Protein AF-A0A2E8B3F2-F1 (afdb_monomer)

Structure (mmCIF, N/CA/C/O backbone):
data_AF-A0A2E8B3F2-F1
#
_entry.id   AF-A0A2E8B3F2-F1
#
loop_
_atom_site.group_PDB
_atom_site.id
_atom_site.type_symbol
_atom_site.label_atom_id
_atom_site.label_alt_id
_atom_site.label_comp_id
_atom_site.label_asym_id
_atom_site.label_entity_id
_atom_site.label_seq_id
_atom_site.pdbx_PDB_ins_code
_atom_site.Cartn_x
_atom_site.Cartn_y
_atom_site.Cartn_z
_atom_site.occupancy
_atom_site.B_iso_or_equiv
_atom_site.auth_seq_id
_atom_site.auth_comp_id
_atom_site.auth_asym_id
_atom_site.auth_atom_id
_atom_site.pdbx_PDB_model_num
ATOM 1 N N . MET A 1 1 ? -6.626 -23.883 48.813 1.00 61.81 1 MET A N 1
ATOM 2 C CA . MET A 1 1 ? -7.642 -23.725 47.761 1.00 61.81 1 MET A CA 1
ATOM 3 C C . MET A 1 1 ? -7.433 -22.354 47.139 1.00 61.81 1 MET A C 1
ATOM 5 O O . MET A 1 1 ? -7.489 -21.390 47.892 1.00 61.81 1 MET A O 1
ATOM 9 N N . PRO A 1 2 ? -7.200 -22.240 45.819 1.00 73.69 2 PRO A N 1
ATOM 10 C CA . PRO A 1 2 ? -6.900 -20.956 45.179 1.00 73.69 2 PRO A CA 1
ATOM 11 C C . PRO A 1 2 ? -7.938 -19.888 45.549 1.00 73.69 2 PRO A C 1
ATOM 13 O O . PRO A 1 2 ? -9.136 -20.167 45.569 1.00 73.69 2 PRO A O 1
ATOM 16 N N . ILE A 1 3 ? -7.466 -18.680 45.868 1.00 76.81 3 ILE A N 1
ATOM 17 C CA . ILE A 1 3 ? -8.334 -17.555 46.230 1.00 76.81 3 ILE A CA 1
ATOM 18 C C . ILE A 1 3 ? -8.818 -16.923 44.923 1.00 76.81 3 ILE A C 1
ATOM 20 O O . ILE A 1 3 ? -8.004 -16.474 44.112 1.00 76.81 3 ILE A O 1
ATOM 24 N N . GLU A 1 4 ? -10.134 -16.914 44.717 1.00 84.75 4 GLU A N 1
ATOM 25 C CA . GLU A 1 4 ? -10.782 -16.295 43.562 1.00 84.75 4 GLU A CA 1
ATOM 26 C C . GLU A 1 4 ? -11.472 -15.002 43.999 1.00 84.75 4 GLU A C 1
ATOM 28 O O . GLU A 1 4 ? -12.312 -15.017 44.899 1.00 84.75 4 GLU A O 1
ATOM 33 N N . PHE A 1 5 ? -11.120 -13.872 43.386 1.00 84.12 5 PHE A N 1
ATOM 34 C CA . PHE A 1 5 ? -11.789 -12.596 43.651 1.00 84.12 5 PHE A CA 1
ATOM 35 C C . PHE A 1 5 ? -11.883 -11.740 42.378 1.00 84.12 5 PHE A C 1
ATOM 37 O O . PHE A 1 5 ? -10.998 -11.810 41.521 1.00 84.12 5 PHE A O 1
ATOM 44 N N . PRO A 1 6 ? -12.949 -10.938 42.212 1.00 86.25 6 PRO A N 1
ATOM 45 C CA . PRO A 1 6 ? -13.094 -10.057 41.060 1.00 86.25 6 PRO A CA 1
ATOM 46 C C . PRO A 1 6 ? -12.176 -8.833 41.172 1.00 86.25 6 PRO A C 1
ATOM 48 O O . PRO A 1 6 ? -12.040 -8.218 42.229 1.00 86.25 6 PRO A O 1
ATOM 51 N N . CYS A 1 7 ? -11.571 -8.448 40.053 1.00 87.31 7 CYS A N 1
ATOM 52 C CA . CYS A 1 7 ? -10.789 -7.223 39.924 1.00 87.31 7 CYS A CA 1
ATOM 53 C C . CYS A 1 7 ? -11.680 -5.968 40.048 1.00 87.31 7 CYS A C 1
ATOM 55 O O . CYS A 1 7 ? -12.609 -5.800 39.266 1.00 87.31 7 CYS A O 1
ATOM 57 N N . SER A 1 8 ? -11.361 -5.015 40.927 1.00 86.75 8 SER A N 1
ATOM 58 C CA . SER A 1 8 ? -12.096 -3.741 41.051 1.00 86.75 8 SER A CA 1
ATOM 59 C C . SER A 1 8 ? -12.009 -2.809 39.831 1.00 86.75 8 SER A C 1
ATOM 61 O O . SER A 1 8 ? -12.823 -1.899 39.712 1.00 86.75 8 SER A O 1
ATOM 63 N N . GLY A 1 9 ? -11.049 -3.025 38.921 1.00 83.44 9 GLY A N 1
ATOM 64 C CA . GLY A 1 9 ? -10.881 -2.227 37.701 1.00 83.44 9 GLY A CA 1
ATOM 65 C C . GLY A 1 9 ? -11.624 -2.779 36.481 1.00 83.44 9 GLY A C 1
ATOM 66 O O . GLY A 1 9 ? -12.282 -2.025 35.773 1.00 83.44 9 GLY A O 1
ATOM 67 N N . CYS A 1 10 ? -11.524 -4.088 36.226 1.00 85.88 10 CYS A N 1
ATOM 68 C CA . CYS A 1 10 ? -12.088 -4.727 35.026 1.00 85.88 10 CYS A CA 1
ATOM 69 C C . CYS A 1 10 ? -13.091 -5.856 35.313 1.00 85.88 10 CYS A C 1
ATOM 71 O O . CYS A 1 10 ? -13.539 -6.506 34.378 1.00 85.88 10 CYS A O 1
ATOM 73 N N . GLN A 1 11 ? -13.411 -6.124 36.585 1.00 86.94 11 GLN A N 1
ATOM 74 C CA . GLN A 1 11 ? -14.301 -7.201 37.056 1.00 86.94 11 GLN A CA 1
ATOM 75 C C . GLN A 1 11 ? -13.894 -8.635 36.672 1.00 86.94 11 GLN A C 1
ATOM 77 O O . GLN A 1 11 ? -14.587 -9.583 37.032 1.00 86.94 11 GLN A O 1
ATOM 82 N N . GLN A 1 12 ? -12.733 -8.824 36.041 1.00 86.25 12 GLN A N 1
ATOM 83 C CA . GLN A 1 12 ? -12.207 -10.146 35.717 1.00 86.25 12 GLN A CA 1
ATOM 84 C C . GLN A 1 12 ? -11.887 -10.955 36.982 1.00 86.25 12 GLN A C 1
ATOM 86 O O . GLN A 1 12 ? -11.293 -10.430 37.930 1.00 86.25 12 GLN A O 1
ATOM 91 N N . LEU A 1 13 ? -12.248 -12.242 36.972 1.00 84.31 13 LEU A N 1
ATOM 92 C CA . LEU A 1 13 ? -11.991 -13.179 38.065 1.00 84.31 13 LEU A CA 1
ATOM 93 C C . LEU A 1 13 ? -10.489 -13.510 38.143 1.00 84.31 13 LEU A C 1
ATOM 95 O O . LEU A 1 13 ? -9.933 -14.161 37.257 1.00 84.31 13 LEU A O 1
ATOM 99 N N . LEU A 1 14 ? -9.820 -13.044 39.198 1.00 82.75 14 LEU A N 1
ATOM 100 C CA . LEU A 1 14 ? -8.400 -13.291 39.450 1.00 82.75 14 LEU A CA 1
ATOM 101 C C . LEU A 1 1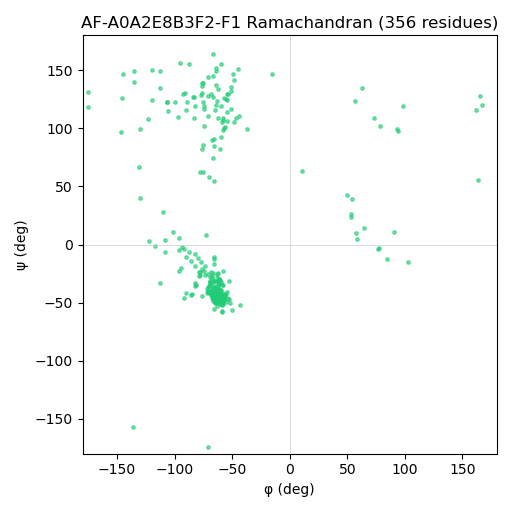4 ? -8.237 -14.546 40.304 1.00 82.75 14 LEU A C 1
ATOM 103 O O . LEU A 1 14 ? -8.861 -14.660 41.356 1.00 82.75 14 LEU A O 1
ATOM 107 N N . ARG A 1 15 ? -7.364 -15.460 39.869 1.00 81.38 15 ARG A N 1
ATOM 108 C CA . ARG A 1 15 ? -6.956 -16.647 40.633 1.00 81.38 15 ARG A CA 1
ATOM 109 C C . ARG A 1 15 ? -5.551 -16.439 41.177 1.00 81.38 15 ARG A C 1
ATOM 111 O O . ARG A 1 15 ? -4.604 -16.358 40.395 1.00 81.38 15 ARG A O 1
ATOM 118 N N . THR A 1 16 ? -5.398 -16.377 42.496 1.00 81.31 16 THR A N 1
ATOM 119 C CA . THR A 1 16 ? -4.076 -16.302 43.135 1.00 81.31 16 THR A CA 1
ATOM 120 C C . THR A 1 16 ? -3.764 -17.566 43.930 1.00 81.31 16 THR A C 1
ATOM 122 O O . THR A 1 16 ? -4.653 -18.256 44.435 1.00 81.31 16 THR A O 1
ATOM 125 N N . ALA A 1 17 ? -2.472 -17.899 44.009 1.00 77.50 17 ALA A N 1
ATOM 126 C CA . ALA A 1 17 ? -2.003 -19.058 44.755 1.00 77.50 17 ALA A CA 1
ATOM 127 C C . ALA A 1 17 ? -2.295 -18.911 46.257 1.00 77.50 17 ALA A C 1
ATOM 129 O O . ALA A 1 17 ? -2.277 -17.805 46.814 1.00 77.50 17 ALA A O 1
ATOM 130 N N . ASP A 1 18 ? -2.519 -20.050 46.906 1.00 67.56 18 ASP A N 1
ATOM 131 C CA . ASP A 1 18 ? -2.665 -20.153 48.354 1.00 67.56 18 ASP A CA 1
ATOM 132 C C . ASP A 1 18 ? -1.503 -19.459 49.089 1.00 67.56 18 ASP A C 1
ATOM 134 O O . ASP A 1 18 ? -0.337 -19.641 48.745 1.00 67.56 18 ASP A O 1
ATOM 138 N N . GLY A 1 19 ? -1.812 -18.635 50.096 1.00 68.31 19 GLY A N 1
ATOM 139 C CA . GLY A 1 19 ? -0.805 -17.902 50.884 1.00 68.31 19 GLY A CA 1
ATOM 140 C C . GLY A 1 19 ? -0.432 -16.507 50.359 1.00 68.31 19 GLY A C 1
ATOM 141 O O . GLY A 1 19 ? 0.517 -15.892 50.852 1.00 68.31 19 GLY A O 1
ATOM 142 N N . THR A 1 20 ? -1.175 -15.977 49.382 1.00 70.56 20 THR A N 1
ATOM 143 C CA . THR A 1 20 ? -1.033 -14.587 48.895 1.00 70.56 20 THR A CA 1
ATOM 144 C C . THR A 1 20 ? -2.012 -13.594 49.529 1.00 70.56 20 THR A C 1
ATOM 146 O O . THR A 1 20 ? -2.010 -12.424 49.156 1.00 70.56 20 THR A O 1
ATOM 149 N N . ALA A 1 21 ? -2.806 -14.022 50.517 1.00 72.69 21 ALA A N 1
ATOM 150 C CA . ALA A 1 21 ? -3.717 -13.153 51.262 1.00 72.69 21 ALA A CA 1
ATOM 151 C C . ALA A 1 21 ? -2.973 -11.935 51.847 1.00 72.69 21 ALA A C 1
ATOM 153 O O . ALA A 1 21 ? -1.917 -12.078 52.467 1.00 72.69 21 ALA A O 1
ATOM 154 N N . GLY A 1 22 ? -3.498 -10.731 51.609 1.00 74.12 22 GLY A N 1
ATOM 155 C CA . GLY A 1 22 ? -2.884 -9.473 52.049 1.00 74.12 22 GLY A CA 1
ATOM 156 C C . GLY A 1 22 ? -1.692 -8.981 51.214 1.00 74.12 22 GLY A C 1
ATOM 157 O O . GLY A 1 22 ? -1.193 -7.887 51.476 1.00 74.12 22 GLY A O 1
ATOM 158 N N . LYS A 1 23 ? -1.235 -9.728 50.197 1.00 80.00 23 LYS A N 1
ATOM 159 C CA . LYS A 1 23 ? -0.205 -9.257 49.253 1.00 80.00 23 LYS A CA 1
ATOM 160 C C . LYS A 1 23 ? -0.837 -8.503 48.082 1.00 80.00 23 LYS A C 1
ATOM 162 O O . LYS A 1 23 ? -2.001 -8.707 47.740 1.00 80.00 23 LYS A O 1
ATOM 167 N N . GLN A 1 24 ? -0.045 -7.625 47.470 1.00 83.69 24 GLN A N 1
ATOM 168 C CA . GLN A 1 24 ? -0.423 -6.918 46.250 1.00 83.69 24 GLN A CA 1
ATOM 169 C C . GLN A 1 24 ? -0.319 -7.872 45.057 1.00 83.69 24 GLN A C 1
ATOM 171 O O . GLN A 1 24 ? 0.744 -8.438 44.802 1.00 83.69 24 GLN A O 1
ATOM 176 N N . ALA A 1 25 ? -1.424 -8.047 44.339 1.00 80.00 25 ALA A N 1
ATOM 177 C CA . ALA A 1 25 ? -1.498 -8.791 43.092 1.00 80.00 25 ALA A CA 1
ATOM 178 C C . ALA A 1 25 ? -1.813 -7.822 41.947 1.00 80.00 25 ALA A C 1
ATOM 180 O O . ALA A 1 25 ? -2.682 -6.957 42.066 1.00 80.00 25 ALA A O 1
ATOM 181 N N . GLN A 1 26 ? -1.092 -7.956 40.837 1.00 86.75 26 GLN A N 1
ATOM 182 C CA . GLN A 1 26 ? -1.338 -7.184 39.624 1.00 86.75 26 GLN A CA 1
ATOM 183 C C . GLN A 1 26 ? -2.280 -7.965 38.708 1.00 86.75 26 GLN A C 1
ATOM 185 O O . GLN A 1 26 ? -2.046 -9.139 38.423 1.00 86.75 26 GLN A O 1
ATOM 190 N N . CYS A 1 27 ? -3.341 -7.315 38.235 1.00 86.75 27 CYS A N 1
ATOM 191 C CA . CYS A 1 27 ? -4.250 -7.925 37.272 1.00 86.75 27 CYS A CA 1
ATOM 192 C C . CYS A 1 27 ? -3.572 -8.057 35.891 1.00 86.75 27 CYS A C 1
ATOM 194 O O . CYS A 1 27 ? -3.101 -7.041 35.377 1.00 86.75 27 CYS A O 1
ATOM 196 N N . PRO A 1 28 ? -3.549 -9.246 35.254 1.00 84.25 28 PRO A N 1
ATOM 197 C CA . PRO A 1 28 ? -2.933 -9.421 33.936 1.00 84.25 28 PRO A CA 1
ATOM 198 C C . PRO A 1 28 ? -3.704 -8.705 32.817 1.00 84.25 28 PRO A C 1
ATOM 200 O O . PRO A 1 28 ? -3.108 -8.343 31.811 1.00 84.25 28 PRO A O 1
ATOM 203 N N . GLU A 1 29 ? -4.999 -8.443 33.016 1.00 83.50 29 GLU A N 1
ATOM 204 C CA . GLU A 1 29 ? -5.863 -7.811 32.009 1.00 83.50 29 GLU A CA 1
ATOM 205 C C . GLU A 1 29 ? -5.806 -6.276 32.039 1.00 83.50 29 GLU A C 1
ATOM 207 O O . GLU A 1 29 ? -5.732 -5.631 30.999 1.00 83.50 29 GLU A O 1
ATOM 212 N N . CYS A 1 30 ? -5.825 -5.660 33.227 1.00 86.06 30 CYS A N 1
ATOM 213 C CA . CYS A 1 30 ? -5.891 -4.195 33.358 1.00 86.06 30 CYS A CA 1
ATOM 214 C C . CYS A 1 30 ? -4.674 -3.561 34.038 1.00 86.06 30 CYS A C 1
ATOM 216 O O . CYS A 1 30 ? -4.628 -2.344 34.190 1.00 86.06 30 CYS A O 1
ATOM 218 N N . SER A 1 31 ? -3.691 -4.359 34.472 1.00 85.38 31 SER A N 1
ATOM 219 C CA . SER A 1 31 ? -2.511 -3.909 35.231 1.00 85.38 31 SER A CA 1
ATOM 220 C C . SER A 1 31 ? -2.808 -3.183 36.552 1.00 85.38 31 SER A C 1
ATOM 222 O O . SER A 1 31 ? -1.887 -2.668 37.182 1.00 85.38 31 SER A O 1
ATOM 224 N N . GLN A 1 32 ? -4.061 -3.184 37.016 1.00 86.12 32 GLN A N 1
ATOM 225 C CA . GLN A 1 32 ? -4.442 -2.621 38.307 1.00 86.12 32 GLN A CA 1
ATOM 226 C C . GLN A 1 32 ? -3.867 -3.474 39.444 1.00 86.12 32 GLN A C 1
ATOM 228 O O . GLN A 1 32 ? -4.047 -4.695 39.462 1.00 86.12 32 GLN A O 1
ATOM 233 N N . ILE A 1 33 ? -3.198 -2.828 40.401 1.00 87.50 33 ILE A N 1
ATOM 234 C CA . ILE A 1 33 ? -2.639 -3.476 41.591 1.00 87.50 33 ILE A CA 1
ATOM 235 C C . ILE A 1 33 ? -3.701 -3.487 42.694 1.00 87.50 33 ILE A C 1
ATOM 237 O O . ILE A 1 33 ? -4.213 -2.432 43.072 1.00 87.50 33 ILE A O 1
ATOM 241 N N . GLN A 1 34 ? -4.049 -4.673 43.194 1.00 82.81 34 GLN A N 1
ATOM 242 C CA . GLN A 1 34 ? -5.075 -4.862 44.223 1.00 82.81 34 GLN A CA 1
ATOM 243 C C . GLN A 1 34 ? -4.617 -5.829 45.308 1.00 82.81 34 GLN A C 1
ATOM 245 O O . GLN A 1 34 ? -3.843 -6.753 45.065 1.00 82.81 34 GLN A O 1
ATOM 250 N N . THR A 1 35 ? -5.104 -5.606 46.523 1.00 84.31 35 THR A N 1
ATOM 251 C CA . THR A 1 35 ? -4.785 -6.444 47.679 1.00 84.31 35 THR A CA 1
ATOM 252 C C . THR A 1 35 ? -5.692 -7.670 47.695 1.00 84.31 35 THR A C 1
ATOM 254 O O . THR A 1 35 ? -6.913 -7.526 47.655 1.00 84.31 35 THR A O 1
ATOM 257 N N . VAL A 1 36 ? -5.105 -8.867 47.775 1.00 82.88 36 VAL A N 1
ATOM 258 C CA . VAL A 1 36 ? -5.856 -10.134 47.832 1.00 82.88 36 VAL A CA 1
ATOM 259 C C . VAL A 1 36 ? -6.695 -10.186 49.123 1.00 82.88 36 VAL A C 1
ATOM 261 O O . VAL A 1 36 ? -6.102 -10.136 50.211 1.00 82.88 36 VAL A O 1
ATOM 264 N N . PRO A 1 37 ? -8.037 -10.304 49.040 1.00 69.75 37 PRO A N 1
ATOM 265 C CA . PRO A 1 37 ? -8.905 -10.411 50.211 1.00 69.75 37 PRO A CA 1
ATOM 266 C C . PRO A 1 37 ? -8.592 -11.678 51.012 1.00 69.75 37 PRO A C 1
ATOM 268 O O . PRO A 1 37 ? -8.461 -12.765 50.450 1.00 69.75 37 PRO A O 1
ATOM 271 N N . SER A 1 38 ? -8.474 -11.551 52.334 1.00 68.00 38 SER A N 1
ATOM 272 C CA . SER A 1 38 ? -8.333 -12.716 53.209 1.00 68.00 38 SER A CA 1
ATOM 273 C C . SER A 1 38 ? -9.701 -13.377 53.379 1.00 68.00 38 SER A C 1
ATOM 275 O O . SER A 1 38 ? -10.674 -12.696 53.705 1.00 68.00 38 SER A O 1
ATOM 277 N N . ALA A 1 39 ? -9.791 -14.688 53.149 1.00 54.28 39 ALA A N 1
ATOM 278 C CA . ALA A 1 39 ? -11.009 -15.460 53.375 1.00 54.28 39 ALA A CA 1
ATOM 279 C C . ALA A 1 39 ? -11.329 -15.477 54.879 1.00 54.28 39 ALA A C 1
ATOM 281 O O . ALA A 1 39 ? -10.821 -16.304 55.632 1.00 54.28 39 ALA A O 1
ATOM 282 N N . GLY A 1 40 ? -12.121 -14.500 55.319 1.00 47.81 40 GLY A N 1
ATOM 283 C CA . GLY A 1 40 ? -12.460 -14.318 56.724 1.00 47.81 40 GLY A CA 1
ATOM 284 C C . GLY A 1 40 ? -13.039 -12.945 57.047 1.00 47.81 40 GLY A C 1
ATOM 285 O O . GLY A 1 40 ? -12.495 -12.256 57.903 1.00 47.81 40 GLY A O 1
ATOM 286 N N . SER A 1 41 ? -14.121 -12.542 56.371 1.00 30.27 41 SER A N 1
ATOM 287 C CA . SER A 1 41 ? -15.216 -11.762 56.982 1.00 30.27 41 SER A CA 1
ATOM 288 C C . SER A 1 41 ? -16.371 -11.553 55.990 1.00 30.27 41 SER A C 1
ATOM 290 O O . SER A 1 41 ? -16.164 -10.922 54.953 1.00 30.27 41 SER A O 1
ATOM 292 N N . PRO A 1 42 ? -17.584 -12.054 56.285 1.00 41.31 42 PRO A N 1
ATOM 293 C CA . PRO A 1 42 ? -18.800 -11.629 55.604 1.00 41.31 42 PRO A CA 1
ATOM 294 C C . PRO A 1 42 ? -19.173 -10.195 56.012 1.00 41.31 42 PRO A C 1
ATOM 296 O O . PRO A 1 42 ? -18.993 -9.791 57.161 1.00 41.31 42 PRO A O 1
ATOM 299 N N . SER A 1 43 ? -19.704 -9.426 55.058 1.00 41.91 43 SER A N 1
ATOM 300 C CA . SER A 1 43 ? -20.362 -8.146 55.320 1.00 41.91 43 SER A CA 1
ATOM 301 C C . SER A 1 43 ? -21.491 -8.310 56.336 1.00 41.91 43 SER A C 1
ATOM 303 O O . SER A 1 43 ? -22.438 -9.045 56.078 1.00 41.91 43 SER A O 1
ATOM 305 N N . SER A 1 44 ? -21.441 -7.523 57.410 1.00 33.59 44 SER A N 1
ATOM 306 C CA . SER A 1 44 ? -22.618 -7.156 58.197 1.00 33.59 44 SER A CA 1
ATOM 307 C C . SER A 1 44 ? -22.637 -5.641 58.381 1.00 33.59 44 SER A C 1
ATOM 309 O O . SER A 1 44 ? -21.957 -5.089 59.242 1.00 33.59 44 SER A O 1
ATOM 311 N N . MET A 1 45 ? -23.435 -4.964 57.557 1.00 39.78 45 MET A N 1
ATOM 312 C CA . MET A 1 45 ? -24.197 -3.814 58.033 1.00 39.78 45 MET A CA 1
ATOM 313 C C . MET A 1 45 ? -25.344 -4.380 58.870 1.00 39.78 45 MET A C 1
ATOM 315 O O . MET A 1 45 ? -26.121 -5.146 58.317 1.00 39.78 45 MET A O 1
ATOM 319 N N . THR A 1 46 ? -25.421 -4.037 60.158 1.00 34.19 46 THR A N 1
ATOM 320 C CA . THR A 1 46 ? -26.598 -3.441 60.827 1.00 34.19 46 THR A CA 1
ATOM 321 C C . THR A 1 46 ? -26.468 -3.520 62.347 1.00 34.19 46 THR A C 1
ATOM 323 O O . THR A 1 46 ? -26.275 -4.595 62.898 1.00 34.19 46 THR A O 1
ATOM 326 N N . ALA A 1 47 ? -26.656 -2.347 62.951 1.00 34.62 47 ALA A N 1
ATOM 327 C CA . ALA A 1 47 ? -27.434 -2.053 64.151 1.00 34.62 47 ALA A CA 1
ATOM 328 C C . ALA A 1 47 ? -27.132 -2.788 65.469 1.00 34.62 47 ALA A C 1
ATOM 330 O O . ALA A 1 47 ? -27.222 -4.000 65.619 1.00 34.62 47 ALA A O 1
ATOM 331 N N . ASP A 1 48 ? -26.855 -1.923 66.436 1.00 34.44 48 ASP A N 1
ATOM 332 C CA . ASP A 1 48 ? -26.657 -2.139 67.853 1.00 34.44 48 ASP A CA 1
ATOM 333 C C . ASP A 1 48 ? -27.884 -2.755 68.558 1.00 34.44 48 ASP A C 1
ATOM 335 O O . ASP A 1 48 ? -29.034 -2.644 68.135 1.00 34.44 48 ASP A O 1
ATOM 339 N N . SER A 1 49 ? -27.531 -3.410 69.651 1.00 37.06 49 SER A N 1
ATOM 340 C CA . SER A 1 49 ? -28.205 -4.266 70.617 1.00 37.06 49 SER A CA 1
ATOM 341 C C . SER A 1 49 ? -29.583 -3.869 71.182 1.00 37.06 49 SER A C 1
ATOM 343 O O . SER A 1 49 ? -29.885 -2.708 71.440 1.00 37.06 49 SER A O 1
ATOM 345 N N . GLY A 1 50 ? -30.367 -4.901 71.542 1.00 29.73 50 GLY A N 1
ATOM 346 C CA . GLY A 1 50 ? -31.368 -4.804 72.609 1.00 29.73 50 GLY A CA 1
ATOM 347 C C . GLY A 1 50 ? -32.463 -5.880 72.619 1.00 29.73 50 GLY A C 1
ATOM 348 O O . GLY A 1 50 ? -33.337 -5.865 71.768 1.00 29.73 50 GLY A O 1
ATOM 349 N N . TYR A 1 51 ? -32.478 -6.688 73.689 1.00 33.94 51 TYR A N 1
ATOM 350 C CA . TYR A 1 51 ? -33.624 -7.419 74.277 1.00 33.94 51 TYR A CA 1
ATOM 351 C C . TYR A 1 51 ? -33.937 -8.893 73.893 1.00 33.94 51 TYR A C 1
ATOM 353 O O . TYR A 1 51 ? -34.643 -9.190 72.943 1.00 33.94 51 TYR A O 1
ATOM 361 N N . ALA A 1 52 ? -33.453 -9.783 74.775 1.00 30.55 52 ALA A N 1
ATOM 362 C CA . ALA A 1 52 ? -34.171 -10.771 75.607 1.00 30.55 52 ALA A CA 1
ATOM 363 C C . ALA A 1 52 ? -35.003 -11.954 75.035 1.00 30.55 52 ALA A C 1
ATOM 365 O O . ALA A 1 52 ? -35.952 -11.782 74.283 1.00 30.55 52 ALA A O 1
ATOM 366 N N . ALA A 1 53 ? -34.737 -13.104 75.685 1.00 32.34 53 ALA A N 1
ATOM 367 C CA . ALA A 1 53 ? -35.604 -14.244 76.041 1.00 32.34 53 ALA A CA 1
ATOM 368 C C . ALA A 1 53 ? -35.616 -15.520 75.151 1.00 32.34 53 ALA A C 1
ATOM 370 O O . ALA A 1 53 ? -35.982 -15.511 73.986 1.00 32.34 53 ALA A O 1
ATOM 371 N N . SER A 1 54 ? -35.225 -16.625 75.806 1.00 35.00 54 SER A N 1
ATOM 372 C CA . SER A 1 54 ? -35.383 -18.073 75.506 1.00 35.00 54 SER A CA 1
ATOM 373 C C . SER A 1 54 ? -36.850 -18.550 75.677 1.00 35.00 54 SER A C 1
ATOM 375 O O . SER A 1 54 ? -37.635 -17.725 76.152 1.00 35.00 54 SER A O 1
ATOM 377 N N . PRO A 1 55 ? -37.225 -19.858 75.569 1.00 53.50 55 PRO A N 1
ATOM 378 C CA . PRO A 1 55 ? -36.679 -21.053 74.873 1.00 53.50 55 PRO A CA 1
ATOM 379 C C . PRO A 1 55 ? -37.802 -21.881 74.144 1.00 53.50 55 PRO A C 1
ATOM 381 O O . PRO A 1 55 ? -38.869 -21.345 73.886 1.00 53.50 55 PRO A O 1
ATOM 384 N N . GLU A 1 56 ? -37.559 -23.185 73.884 1.00 32.78 56 GLU A N 1
ATOM 385 C CA . GLU A 1 56 ? -38.509 -24.301 73.572 1.00 32.78 56 GLU A CA 1
ATOM 386 C C . GLU A 1 56 ? -38.792 -24.581 72.077 1.00 32.78 56 GLU A C 1
ATOM 388 O O . GLU A 1 56 ? -39.363 -23.775 71.355 1.00 32.78 56 GLU A O 1
ATOM 393 N N . SER A 1 57 ? -38.143 -25.595 71.482 1.00 32.88 57 SER A N 1
ATOM 394 C CA . SER A 1 57 ? -38.498 -27.035 71.428 1.00 32.88 57 SER A CA 1
ATOM 395 C C . SER A 1 57 ? -39.679 -27.347 70.503 1.00 32.88 57 SER A C 1
ATOM 397 O O . SER A 1 57 ? -40.815 -27.063 70.847 1.00 32.88 57 SER A O 1
ATOM 399 N N . ASP A 1 58 ? -39.421 -27.993 69.366 1.00 32.03 58 ASP A N 1
ATOM 400 C CA . ASP A 1 58 ? -39.868 -29.377 69.174 1.00 32.03 58 ASP A CA 1
ATOM 401 C C . ASP A 1 58 ? -39.364 -29.956 67.848 1.00 32.03 58 ASP A C 1
ATOM 403 O O . ASP A 1 58 ? -39.458 -29.369 66.771 1.00 32.03 58 ASP A O 1
ATOM 407 N N . SER A 1 59 ? -38.797 -31.145 67.968 1.00 34.16 59 SER A N 1
ATOM 408 C CA . SER A 1 59 ? -38.466 -32.072 66.899 1.00 34.16 59 SER A CA 1
ATOM 409 C C . SER A 1 59 ? -39.728 -32.776 66.413 1.00 34.16 59 SER A C 1
ATOM 411 O O . SER A 1 59 ? -40.389 -33.383 67.244 1.00 34.16 59 SER A O 1
ATOM 413 N N . PHE A 1 60 ? -39.996 -32.823 65.103 1.00 34.94 60 PHE A N 1
ATOM 414 C CA . PHE A 1 60 ? -40.765 -33.935 64.535 1.00 34.94 60 PHE A CA 1
ATOM 415 C C . PHE A 1 60 ? -40.315 -34.325 63.116 1.00 34.94 60 PHE A C 1
ATOM 417 O O . PHE A 1 60 ? -40.202 -33.515 62.200 1.00 34.94 60 PHE A O 1
ATOM 424 N N . GLU A 1 61 ? -40.027 -35.618 63.056 1.00 34.16 61 GLU A N 1
ATOM 425 C CA . GLU A 1 61 ? -39.759 -36.597 62.006 1.00 34.16 61 GLU A CA 1
ATOM 426 C C . GLU A 1 61 ? -40.112 -36.320 60.535 1.00 34.16 61 GLU A C 1
ATOM 428 O O . GLU A 1 61 ? -41.142 -35.765 60.162 1.00 34.16 61 GLU A O 1
ATOM 433 N N . ALA A 1 62 ? -39.249 -36.883 59.684 1.00 40.41 62 ALA A N 1
ATOM 434 C CA . ALA A 1 62 ? -39.479 -37.140 58.273 1.00 40.41 62 ALA A CA 1
ATOM 435 C C . ALA A 1 62 ? -40.389 -38.366 58.063 1.00 40.41 62 ALA A C 1
ATOM 437 O O . ALA A 1 62 ? -40.141 -39.424 58.639 1.00 40.41 62 ALA A O 1
ATOM 438 N N . VAL A 1 63 ? -41.360 -38.259 57.148 1.00 39.94 63 VAL A N 1
ATOM 439 C CA . VAL A 1 63 ? -42.057 -39.400 56.525 1.00 39.94 63 VAL A CA 1
ATOM 440 C C . VAL A 1 63 ? -42.173 -39.156 55.007 1.00 39.94 63 VAL A C 1
ATOM 442 O O . VAL A 1 63 ? -42.401 -38.015 54.597 1.00 39.94 63 VAL A O 1
ATOM 445 N N . PRO A 1 64 ? -41.975 -40.187 54.157 1.00 44.53 64 PRO A N 1
ATOM 446 C CA . PRO A 1 64 ? -41.808 -40.043 52.714 1.00 44.53 64 PRO A CA 1
ATOM 447 C C . PRO A 1 64 ? -43.116 -40.227 51.924 1.00 44.53 64 PRO A C 1
ATOM 449 O O . PRO A 1 64 ? -44.006 -40.960 52.337 1.00 44.53 64 PRO A O 1
ATOM 452 N N . GLY A 1 65 ? -43.152 -39.651 50.716 1.00 38.22 65 GLY A N 1
ATOM 453 C CA . GLY A 1 65 ? -43.972 -40.123 49.591 1.00 38.22 65 GLY A CA 1
ATOM 454 C C . GLY A 1 65 ? -45.466 -39.773 49.618 1.00 38.22 65 GLY A C 1
ATOM 455 O O . GLY A 1 65 ? -46.268 -40.472 50.222 1.00 38.22 65 GLY A O 1
ATOM 456 N N . GLY A 1 66 ? -45.863 -38.763 48.839 1.00 31.17 66 GLY A N 1
ATOM 457 C CA . GLY A 1 66 ? -47.270 -38.499 48.519 1.00 31.17 66 GLY A CA 1
ATOM 458 C C . GLY A 1 66 ? -47.476 -37.125 47.887 1.00 31.17 66 GLY A C 1
ATOM 459 O O . GLY A 1 66 ? -47.131 -36.110 48.474 1.00 31.17 66 GLY A O 1
ATOM 460 N N . SER A 1 67 ? -47.997 -37.103 46.665 1.00 46.94 67 SER A N 1
ATOM 461 C CA . SER A 1 67 ? -48.149 -35.943 45.782 1.00 46.94 67 SER A CA 1
ATOM 462 C C . SER A 1 67 ? -48.911 -34.757 46.385 1.00 46.94 67 SER A C 1
ATOM 464 O O . SER A 1 67 ? -50.072 -34.904 46.765 1.00 46.94 67 SER A O 1
ATOM 466 N N . VAL A 1 68 ? -48.337 -33.555 46.290 1.00 45.47 68 VAL A N 1
ATOM 467 C CA . VAL A 1 68 ? -49.113 -32.308 46.245 1.00 45.47 68 VAL A CA 1
ATOM 468 C C . VAL A 1 68 ? -48.724 -31.571 44.969 1.00 45.47 68 VAL A C 1
ATOM 470 O O . VAL A 1 68 ? -47.606 -31.077 44.824 1.00 45.47 68 VAL A O 1
ATOM 473 N N . ALA A 1 69 ? -49.640 -31.562 44.003 1.00 46.28 69 ALA A N 1
ATOM 474 C CA . ALA A 1 69 ? -49.550 -30.708 42.832 1.00 46.28 69 ALA A CA 1
ATOM 475 C C . ALA A 1 69 ? -49.651 -29.250 43.301 1.00 46.28 69 ALA A C 1
ATOM 477 O O . ALA A 1 69 ? -50.669 -28.854 43.861 1.00 46.28 69 ALA A O 1
ATOM 478 N N . ASN A 1 70 ? -48.581 -28.476 43.113 1.00 46.41 70 ASN A N 1
ATOM 479 C CA . ASN A 1 70 ? -48.575 -27.045 43.390 1.00 46.41 70 ASN A CA 1
ATOM 480 C C . ASN A 1 70 ? -49.358 -26.313 42.276 1.00 46.41 70 ASN A C 1
ATOM 482 O O . ASN A 1 70 ? -48.917 -26.387 41.123 1.00 46.41 70 ASN A O 1
ATOM 486 N N . PRO A 1 71 ? -50.483 -25.632 42.573 1.00 50.88 71 PRO A N 1
ATOM 487 C CA . PRO A 1 71 ? -51.296 -24.939 41.568 1.00 50.88 71 PRO A CA 1
ATOM 488 C C . PRO A 1 71 ? -50.600 -23.740 40.904 1.00 50.88 71 PRO A C 1
ATOM 490 O O . PRO A 1 71 ? -51.067 -23.294 39.863 1.00 50.88 71 PRO A O 1
ATOM 493 N N . ASP A 1 72 ? -49.466 -23.274 41.442 1.00 45.09 72 ASP A N 1
ATOM 494 C CA . ASP A 1 72 ? -48.727 -22.102 40.941 1.00 45.09 72 ASP A CA 1
ATOM 495 C C . ASP A 1 72 ? -47.378 -22.455 40.286 1.00 45.09 72 ASP A C 1
ATOM 497 O O . ASP A 1 72 ? -46.432 -21.660 40.269 1.00 45.09 72 ASP A O 1
ATOM 501 N N . ARG A 1 73 ? -47.241 -23.662 39.721 1.00 44.19 73 ARG A N 1
ATOM 502 C CA . ARG A 1 73 ? -46.048 -23.997 38.931 1.00 44.19 73 ARG A CA 1
ATOM 503 C C . ARG A 1 73 ? -46.118 -23.288 37.573 1.00 44.19 73 ARG A C 1
ATOM 505 O O . ARG A 1 73 ? -46.812 -23.748 36.670 1.00 44.19 73 ARG A O 1
ATOM 512 N N . ALA A 1 74 ? -45.367 -22.194 37.419 1.00 48.91 74 ALA A N 1
ATOM 513 C CA . ALA A 1 74 ? -45.068 -21.606 36.111 1.00 48.91 74 ALA A CA 1
ATOM 514 C C . ALA A 1 74 ? -44.592 -22.712 35.144 1.00 48.91 74 ALA A C 1
ATOM 516 O O . ALA A 1 74 ? -43.894 -23.631 35.597 1.00 48.91 74 ALA A O 1
ATOM 517 N N . PRO A 1 75 ? -44.978 -22.676 33.852 1.00 45.88 75 PRO A N 1
ATOM 518 C CA . PRO A 1 75 ? -44.681 -23.762 32.929 1.00 45.88 75 PRO A CA 1
ATOM 519 C C . PRO A 1 75 ? -43.179 -24.016 32.944 1.00 45.88 75 PRO A C 1
ATOM 521 O O . PRO A 1 75 ? -42.382 -23.097 32.751 1.00 45.88 75 PRO A O 1
ATOM 524 N N . ALA A 1 76 ? -42.799 -2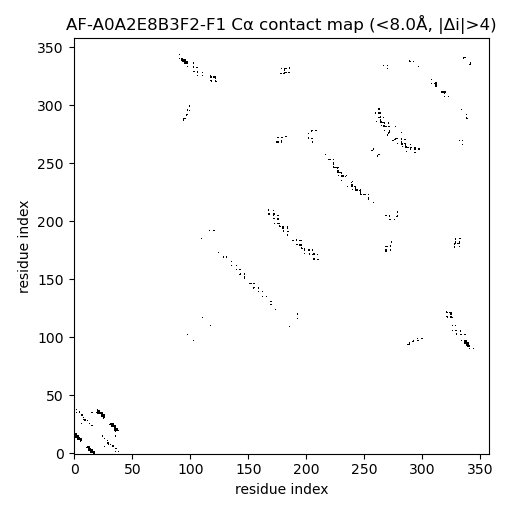5.264 33.225 1.00 39.25 76 ALA A N 1
ATOM 525 C CA . ALA A 1 76 ? -41.434 -25.699 33.032 1.00 39.25 76 ALA A CA 1
ATOM 526 C C . ALA A 1 76 ? -41.133 -25.461 31.556 1.00 39.25 76 ALA A C 1
ATOM 528 O O . ALA A 1 76 ? -41.675 -26.144 30.690 1.00 39.25 76 ALA A O 1
ATOM 529 N N . PHE A 1 77 ? -40.328 -24.438 31.277 1.00 39.78 77 PHE A N 1
ATOM 530 C CA . PHE A 1 77 ? -39.696 -24.316 29.985 1.00 39.78 77 PHE A CA 1
ATOM 531 C C . PHE A 1 77 ? -38.875 -25.593 29.857 1.00 39.78 77 PHE A C 1
ATOM 533 O O . PHE A 1 77 ? -37.898 -25.784 30.586 1.00 39.78 77 PHE A O 1
ATOM 540 N N . GLU A 1 78 ? -39.348 -26.522 29.028 1.00 31.94 78 GLU A N 1
ATOM 541 C CA . GLU A 1 78 ? -38.527 -27.621 28.568 1.00 31.94 78 GLU A CA 1
ATOM 542 C C . GLU A 1 78 ? -37.317 -26.951 27.928 1.00 31.94 78 GLU A C 1
ATOM 544 O O . GLU A 1 78 ? -37.379 -26.419 26.819 1.00 31.94 78 GLU A O 1
ATOM 549 N N . LEU A 1 79 ? -36.210 -26.920 28.668 1.00 40.22 79 LEU A N 1
ATOM 550 C CA . LEU A 1 79 ? -34.890 -26.844 28.084 1.00 40.22 79 LEU A CA 1
ATOM 551 C C . LEU A 1 79 ? -34.787 -28.100 27.227 1.00 40.22 79 LEU A C 1
ATOM 553 O O . LEU A 1 79 ? -34.271 -29.130 27.656 1.00 40.22 79 LEU A O 1
ATOM 557 N N . SER A 1 80 ? -35.341 -28.014 26.015 1.00 33.31 80 SER A N 1
ATOM 558 C CA . SER A 1 80 ? -34.846 -28.765 24.887 1.00 33.31 80 SER A CA 1
ATOM 559 C C . SER A 1 80 ? -33.344 -28.602 24.983 1.00 33.31 80 SER A C 1
ATOM 561 O O . SER A 1 80 ? -32.810 -27.503 24.816 1.00 33.31 80 SER A O 1
ATOM 563 N N . SER A 1 81 ? -32.672 -29.694 25.314 1.00 39.44 81 SER A N 1
ATOM 564 C CA . SER A 1 81 ? -31.253 -29.877 25.092 1.00 39.44 81 SER A CA 1
ATOM 565 C C . SER A 1 81 ? -31.007 -29.907 23.580 1.00 39.44 81 SER A C 1
ATOM 567 O O . SER A 1 81 ? -30.452 -30.862 23.046 1.00 39.44 81 SER A O 1
ATOM 569 N N . THR A 1 82 ? -31.455 -28.862 22.876 1.00 39.06 82 THR A N 1
ATOM 570 C CA . THR A 1 82 ? -30.712 -28.327 21.754 1.00 39.06 82 THR A CA 1
ATOM 571 C C . THR A 1 82 ? -29.366 -28.047 22.365 1.00 39.06 82 THR A C 1
ATOM 573 O O . THR A 1 82 ? -29.258 -27.191 23.242 1.00 39.06 82 THR A O 1
ATOM 576 N N . GLU A 1 83 ? -28.410 -28.896 22.015 1.00 39.34 83 GLU A N 1
ATOM 577 C CA . GLU A 1 83 ? -27.011 -28.768 22.350 1.00 39.34 83 GLU A CA 1
ATOM 578 C C . GLU A 1 83 ? -26.663 -27.283 22.285 1.00 39.34 83 GLU A C 1
ATOM 580 O O . GLU A 1 83 ? -26.496 -26.703 21.210 1.00 39.34 83 GLU A O 1
ATOM 585 N N . MET A 1 84 ? -26.622 -26.640 23.456 1.00 35.75 84 MET A N 1
ATOM 586 C CA . MET A 1 84 ? -25.894 -25.405 23.631 1.00 35.75 84 MET A CA 1
ATOM 587 C C . MET A 1 84 ? -24.458 -25.837 23.425 1.00 35.75 84 MET A C 1
ATOM 589 O O . MET A 1 84 ? -23.759 -26.214 24.366 1.00 35.75 84 MET A O 1
ATOM 593 N N . GLY A 1 85 ? -24.067 -25.866 22.150 1.00 29.31 85 GLY A N 1
ATOM 594 C CA . GLY A 1 85 ? -22.689 -25.797 21.745 1.00 29.31 85 GLY A CA 1
ATOM 595 C C . GLY A 1 85 ? -22.130 -24.631 22.525 1.00 29.31 85 GLY A C 1
ATOM 596 O O . GLY A 1 85 ? -22.480 -23.476 22.285 1.00 29.31 85 GLY A O 1
ATOM 597 N N . PHE A 1 86 ? -21.355 -24.971 23.543 1.00 32.06 86 PHE A N 1
ATOM 598 C CA . PHE A 1 86 ? -20.545 -24.043 24.283 1.00 32.06 86 PHE A CA 1
ATOM 599 C C . PHE A 1 86 ? -19.604 -23.459 23.234 1.00 32.06 86 PHE A C 1
ATOM 601 O O . PHE A 1 86 ? -18.598 -24.070 22.881 1.00 32.06 86 PHE A O 1
ATOM 608 N N . SER A 1 87 ? -19.996 -22.336 22.632 1.00 32.12 87 SER A N 1
ATOM 609 C CA . SER A 1 87 ? -19.119 -21.576 21.767 1.00 32.12 87 SER A CA 1
ATOM 610 C C . SER A 1 87 ? -18.049 -21.016 22.688 1.00 32.12 87 SER A C 1
ATOM 612 O O . SER A 1 87 ? -18.204 -19.946 23.277 1.00 32.12 87 SER A O 1
ATOM 614 N N . THR A 1 88 ? -16.970 -21.773 22.855 1.00 33.72 88 THR A N 1
ATOM 615 C CA . THR A 1 88 ? -15.658 -21.187 23.090 1.00 33.72 88 THR A CA 1
ATOM 616 C C . THR A 1 88 ? -15.525 -20.078 22.058 1.00 33.72 88 THR A C 1
ATOM 618 O O . THR A 1 88 ? -15.529 -20.356 20.861 1.00 33.72 88 THR A O 1
ATOM 621 N N . GLY A 1 89 ? -15.587 -18.829 22.518 1.00 35.69 89 GLY A N 1
ATOM 622 C CA . GLY A 1 89 ? -15.666 -17.641 21.680 1.00 35.69 89 GLY A CA 1
ATOM 623 C C . GLY A 1 89 ? -14.391 -17.424 20.874 1.00 35.69 89 GLY A C 1
ATOM 624 O O . GLY A 1 89 ? -13.615 -16.527 21.174 1.00 35.69 89 GLY A O 1
ATOM 625 N N . GLU A 1 90 ? -14.194 -18.226 19.836 1.00 41.44 90 GLU A N 1
ATOM 626 C CA . GLU A 1 90 ? -13.539 -17.810 18.608 1.00 41.44 90 GLU A CA 1
ATOM 627 C C . GLU A 1 90 ? -14.629 -17.132 17.778 1.00 41.44 90 GLU A C 1
ATOM 629 O O . GLU A 1 90 ? -15.584 -17.773 17.334 1.00 41.44 90 GLU A O 1
ATOM 634 N N . GLY A 1 91 ? -14.549 -15.808 17.638 1.00 54.94 91 GLY A N 1
ATOM 635 C CA . GLY A 1 91 ? -15.484 -15.045 16.818 1.00 54.94 91 GLY A CA 1
ATOM 636 C C . GLY A 1 91 ? -15.465 -15.579 15.388 1.00 54.94 91 GLY A C 1
ATOM 637 O O . GLY A 1 91 ? -14.554 -15.273 14.623 1.00 54.94 91 GLY A O 1
ATOM 638 N N . THR A 1 92 ? -16.454 -16.401 15.035 1.00 68.44 92 THR A N 1
ATOM 639 C CA . THR A 1 92 ? -16.567 -16.970 13.693 1.00 68.44 92 THR A CA 1
ATOM 640 C C . THR A 1 92 ? -16.756 -15.829 12.705 1.00 68.44 92 THR A C 1
ATOM 642 O O . THR A 1 92 ? -17.779 -15.148 12.684 1.00 68.44 92 THR A O 1
ATOM 645 N N . LEU A 1 93 ? -15.720 -15.582 11.909 1.00 82.56 93 LEU A N 1
ATOM 646 C CA . LEU A 1 93 ? -15.742 -14.563 10.875 1.00 82.56 93 LEU A CA 1
ATOM 647 C C . LEU A 1 93 ? -16.906 -14.836 9.920 1.00 82.56 93 LEU A C 1
ATOM 649 O O . LEU A 1 93 ? -17.028 -15.935 9.375 1.00 82.56 93 LEU A O 1
ATOM 653 N N . GLN A 1 94 ? -17.762 -13.836 9.711 1.00 86.00 94 GLN A N 1
ATOM 654 C CA . GLN A 1 94 ? -18.901 -13.949 8.807 1.00 86.00 94 GLN A CA 1
ATOM 655 C C . GLN A 1 94 ? -18.794 -12.906 7.696 1.00 86.00 94 GLN A C 1
ATOM 657 O O . GLN A 1 94 ? -18.689 -11.716 7.987 1.00 86.00 94 GLN A O 1
ATOM 662 N N . PRO A 1 95 ? -18.828 -13.317 6.415 1.00 87.00 95 PRO A N 1
ATOM 663 C CA . PRO A 1 95 ? -18.815 -12.374 5.308 1.00 87.00 95 PRO A CA 1
ATOM 664 C C . PRO A 1 95 ? -20.017 -11.432 5.374 1.00 87.00 95 PRO A C 1
ATOM 666 O O . PRO A 1 95 ? -21.167 -11.866 5.283 1.00 87.00 95 PRO A O 1
ATOM 669 N N . THR A 1 96 ? -19.756 -10.133 5.489 1.00 90.31 96 THR A N 1
ATOM 670 C CA . THR A 1 96 ? -20.798 -9.101 5.538 1.00 90.31 96 THR A CA 1
ATOM 671 C C . THR A 1 96 ? -20.666 -8.111 4.387 1.00 90.31 96 THR A C 1
ATOM 673 O O . THR A 1 96 ? -19.575 -7.856 3.876 1.00 90.31 96 THR A O 1
ATOM 676 N N . ARG A 1 97 ? -21.797 -7.546 3.943 1.00 88.50 97 ARG A N 1
ATOM 677 C CA . ARG A 1 97 ? -21.793 -6.481 2.931 1.00 88.50 97 ARG A CA 1
ATOM 678 C C . ARG A 1 97 ? -21.377 -5.153 3.545 1.00 88.50 97 ARG A C 1
ATOM 680 O O . ARG A 1 97 ? -21.806 -4.812 4.644 1.00 88.50 97 ARG A O 1
ATOM 687 N N . ILE A 1 98 ? -20.567 -4.417 2.794 1.00 90.00 98 ILE A N 1
ATOM 688 C CA . ILE A 1 98 ? -20.078 -3.095 3.170 1.00 90.00 98 ILE A CA 1
ATOM 689 C C . ILE A 1 98 ? -21.108 -2.022 2.801 1.00 90.00 98 ILE A C 1
ATOM 691 O O . ILE A 1 98 ? -21.485 -1.900 1.634 1.00 90.00 98 ILE A O 1
ATOM 695 N N . GLU A 1 99 ? -21.485 -1.192 3.772 1.00 90.81 99 GLU A N 1
ATOM 696 C CA . GLU A 1 99 ? -22.290 0.011 3.549 1.00 90.81 99 GLU A CA 1
ATOM 697 C C . GLU A 1 99 ? -21.403 1.263 3.509 1.00 90.81 99 GLU A C 1
ATOM 699 O O . GLU A 1 99 ? -20.674 1.568 4.452 1.00 90.81 99 GLU A O 1
ATOM 704 N N . PHE A 1 100 ? -21.464 2.008 2.400 1.00 89.19 100 PHE A N 1
ATOM 705 C CA . PHE A 1 100 ? -20.567 3.140 2.131 1.00 89.19 100 PHE A CA 1
ATOM 706 C C . PHE A 1 100 ? -20.621 4.223 3.220 1.00 89.19 100 PHE A C 1
ATOM 708 O O . PHE A 1 100 ? -19.584 4.634 3.740 1.00 89.19 100 PHE A O 1
ATOM 715 N N . GLY A 1 101 ? -21.830 4.686 3.562 1.00 89.56 101 GLY A N 1
ATOM 716 C CA . GLY A 1 101 ? -22.021 5.773 4.526 1.00 89.56 101 GLY A CA 1
ATOM 717 C C . GLY A 1 101 ? -21.556 5.386 5.926 1.00 89.56 101 GLY A C 1
ATOM 718 O O . GLY A 1 101 ? -20.891 6.168 6.600 1.00 89.56 101 GLY A O 1
ATOM 719 N N . GLU A 1 102 ? -21.822 4.142 6.319 1.00 89.75 102 GLU A N 1
ATOM 720 C CA . GLU A 1 102 ? -21.442 3.612 7.622 1.00 89.75 102 GLU A CA 1
ATOM 721 C C . GLU A 1 102 ? -19.915 3.561 7.793 1.00 89.75 102 GLU A C 1
ATOM 723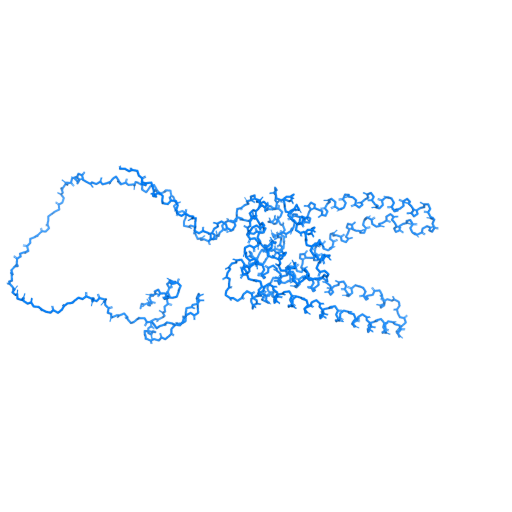 O O . GLU A 1 102 ? -19.397 3.988 8.827 1.00 89.75 102 GLU A O 1
ATOM 728 N N . ILE A 1 103 ? -19.177 3.126 6.762 1.00 92.88 103 ILE A N 1
ATOM 729 C CA . ILE A 1 103 ? -17.707 3.115 6.793 1.00 92.88 103 ILE A CA 1
ATOM 730 C C . ILE A 1 103 ? -17.140 4.523 6.955 1.00 92.88 103 ILE A C 1
ATOM 732 O O . ILE A 1 103 ? -16.249 4.727 7.785 1.00 92.88 103 ILE A O 1
ATOM 736 N N . PHE A 1 104 ? -17.637 5.493 6.186 1.00 93.31 104 PHE A N 1
ATOM 737 C CA . PHE A 1 104 ? -17.123 6.859 6.250 1.00 93.31 104 PHE A CA 1
ATOM 738 C C . PHE A 1 104 ? -17.381 7.489 7.622 1.00 93.31 104 PHE A C 1
ATOM 740 O O . PHE A 1 104 ? -16.445 7.993 8.246 1.00 93.31 104 PHE A O 1
ATOM 747 N N . SER A 1 105 ? -18.620 7.401 8.117 1.00 92.62 105 SER A N 1
ATOM 748 C CA . SER A 1 105 ? -19.002 7.944 9.424 1.00 92.62 105 SER A CA 1
ATOM 749 C C . SER A 1 105 ? -18.185 7.325 10.556 1.00 92.62 105 SER A C 1
ATOM 751 O O . SER A 1 105 ? -17.631 8.060 11.370 1.00 92.62 105 SER A O 1
ATOM 753 N N . ARG A 1 106 ? -18.021 5.994 10.565 1.00 90.81 106 ARG A N 1
ATOM 754 C CA . ARG A 1 106 ? -17.221 5.290 11.583 1.00 90.81 106 ARG A CA 1
ATOM 755 C C . ARG A 1 106 ? -15.749 5.671 11.537 1.00 90.81 106 ARG A C 1
ATOM 757 O O . ARG A 1 106 ? -15.139 5.917 12.577 1.00 90.81 106 ARG A O 1
ATOM 764 N N . THR A 1 107 ? -15.180 5.731 10.335 1.00 94.31 107 THR A N 1
ATOM 765 C CA . THR A 1 107 ? -13.777 6.125 10.155 1.00 94.31 107 THR A CA 1
ATOM 766 C C . THR A 1 107 ? -13.568 7.556 10.650 1.00 94.31 107 THR A C 1
ATOM 768 O O . THR A 1 107 ? -12.617 7.817 11.384 1.00 94.31 107 THR A O 1
ATOM 771 N N . TRP A 1 108 ? -14.480 8.475 10.312 1.00 94.69 108 TRP A N 1
ATOM 772 C CA . TRP A 1 108 ? -14.413 9.878 10.723 1.00 94.69 108 TRP A CA 1
ATOM 773 C C . TRP A 1 108 ? -14.578 10.077 12.234 1.00 94.69 108 TRP A C 1
ATOM 775 O O . TRP A 1 108 ? -13.806 10.822 12.839 1.00 94.69 108 TRP A O 1
ATOM 785 N N . GLU A 1 109 ? -15.541 9.396 12.859 1.00 93.12 109 GLU A N 1
ATOM 786 C CA . GLU A 1 109 ? -15.772 9.458 14.308 1.00 93.12 109 GLU A CA 1
ATOM 787 C C . GLU A 1 109 ? -14.506 9.065 15.079 1.00 93.12 109 GLU A C 1
ATOM 789 O O . GLU A 1 109 ? -14.055 9.788 15.967 1.00 93.12 109 GLU A O 1
ATOM 794 N N . ARG A 1 110 ? -13.870 7.954 14.691 1.00 91.62 110 ARG A N 1
ATOM 795 C CA . ARG A 1 110 ? -12.647 7.485 15.357 1.00 91.62 110 ARG A CA 1
ATOM 796 C C . ARG A 1 110 ? -11.437 8.353 15.056 1.00 91.62 110 ARG A C 1
ATOM 798 O O . ARG A 1 110 ? -10.676 8.665 15.969 1.00 91.62 110 ARG A O 1
ATOM 805 N N . PHE A 1 111 ? -11.281 8.781 13.809 1.00 94.25 111 PHE A N 1
ATOM 806 C CA . PHE A 1 111 ? -10.192 9.663 13.406 1.00 94.25 111 PHE A CA 1
ATOM 807 C C . PHE A 1 111 ? -10.234 11.004 14.156 1.00 94.25 111 PHE A C 1
ATOM 809 O O . PHE A 1 111 ? -9.226 11.423 14.723 1.00 94.25 111 PHE A O 1
ATOM 816 N N . SER A 1 112 ? -11.407 11.645 14.219 1.00 94.44 112 SER A N 1
ATOM 817 C CA . SER A 1 112 ? -11.595 12.937 14.897 1.00 94.44 112 SER A CA 1
ATOM 818 C C . SER A 1 112 ? -11.441 12.841 16.420 1.00 94.44 112 SER A C 1
ATOM 820 O O . SER A 1 112 ? -10.885 13.752 17.033 1.00 94.44 112 SER A O 1
ATOM 822 N N . ALA A 1 113 ? -11.836 11.718 17.030 1.00 92.75 113 ALA A N 1
ATOM 823 C CA . ALA A 1 113 ? -11.640 11.477 18.459 1.00 92.75 113 ALA A CA 1
ATOM 824 C C . ALA A 1 113 ? -10.160 11.312 18.861 1.00 92.75 113 ALA A C 1
ATOM 826 O O . ALA A 1 113 ? -9.802 11.586 20.005 1.00 92.75 113 ALA A O 1
ATOM 827 N N . GLN A 1 114 ? -9.293 10.852 17.949 1.00 91.00 114 GLN A N 1
ATOM 828 C CA . GLN A 1 114 ? -7.896 10.496 18.247 1.00 91.00 114 GLN A CA 1
ATOM 829 C C . GLN A 1 114 ? -6.894 11.142 17.279 1.00 91.00 114 GLN A C 1
ATOM 831 O O . GLN A 1 114 ? -5.889 10.536 16.889 1.00 91.00 114 GLN A O 1
ATOM 836 N N . LEU A 1 115 ? -7.130 12.409 16.924 1.00 93.06 115 LEU A N 1
ATOM 837 C CA . LEU A 1 115 ? -6.273 13.158 15.997 1.00 93.06 115 LEU A CA 1
ATOM 838 C C . LEU A 1 115 ? -4.808 13.203 16.444 1.00 93.06 115 LEU A C 1
ATOM 840 O O . LEU A 1 115 ? -3.919 12.994 15.623 1.00 93.06 115 LEU A O 1
ATOM 844 N N . GLY A 1 116 ? -4.539 13.420 17.736 1.00 93.50 116 GLY A N 1
ATOM 845 C CA . GLY A 1 116 ? -3.166 13.509 18.251 1.00 93.50 116 GLY A CA 1
ATOM 846 C C . GLY A 1 116 ? -2.353 12.233 18.008 1.00 93.50 116 GLY A C 1
ATOM 847 O O . GLY A 1 116 ? -1.225 12.288 17.520 1.00 93.50 116 GLY A O 1
ATOM 848 N N . THR A 1 117 ? -2.953 11.070 18.270 1.00 93.06 117 THR A N 1
ATOM 849 C CA . THR A 1 117 ? -2.336 9.760 18.020 1.00 93.06 117 THR A CA 1
ATOM 850 C C . THR A 1 117 ? -2.132 9.512 16.524 1.00 93.06 117 THR A C 1
ATOM 852 O O . THR A 1 117 ? -1.079 9.017 16.123 1.00 93.06 117 THR A O 1
ATOM 855 N N . CYS A 1 118 ? -3.101 9.904 15.691 1.00 94.25 118 CYS A N 1
ATOM 856 C CA . CYS A 1 118 ? -3.011 9.796 14.234 1.00 94.25 118 CYS A CA 1
ATOM 857 C C . CYS A 1 118 ? -1.880 10.654 13.650 1.00 94.25 118 CYS A C 1
ATOM 859 O O . CYS A 1 118 ? -1.145 10.187 12.784 1.00 94.25 118 CYS A O 1
ATOM 861 N N . VAL A 1 119 ? -1.713 11.885 14.138 1.00 95.31 119 VAL A N 1
ATOM 862 C CA . VAL A 1 119 ? -0.642 12.795 13.705 1.00 95.31 119 VAL A CA 1
ATOM 863 C C . VAL A 1 119 ? 0.728 12.244 14.100 1.00 95.31 119 VAL A C 1
ATOM 865 O O . VAL A 1 119 ? 1.631 12.185 13.266 1.00 95.31 119 VAL A O 1
ATOM 868 N N . LEU A 1 120 ? 0.880 11.775 15.344 1.00 95.12 120 LEU A N 1
ATOM 869 C CA . LEU A 1 120 ? 2.139 11.192 15.811 1.00 95.12 120 LEU A CA 1
ATOM 870 C C . LEU A 1 120 ? 2.529 9.947 14.999 1.00 95.12 120 LEU A C 1
ATOM 872 O O . LEU A 1 120 ? 3.687 9.805 14.613 1.00 95.12 120 LEU A O 1
ATOM 876 N N . PHE A 1 121 ? 1.559 9.091 14.667 1.00 95.06 121 PHE A N 1
ATOM 877 C CA . PHE A 1 121 ? 1.774 7.949 13.777 1.00 95.06 121 PHE A CA 1
ATOM 878 C C . PHE A 1 121 ? 2.329 8.367 12.407 1.00 95.06 121 PHE A C 1
ATOM 880 O O . PHE A 1 121 ? 3.289 7.761 11.930 1.00 95.06 121 PHE A O 1
ATOM 887 N N . VAL A 1 122 ? 1.786 9.424 11.794 1.00 95.56 122 VAL A N 1
ATOM 888 C CA . VAL A 1 122 ? 2.278 9.906 10.492 1.00 95.56 122 VAL A CA 1
ATOM 889 C C . VAL A 1 122 ? 3.693 10.463 10.594 1.00 95.56 122 VAL A C 1
ATOM 891 O O . VAL A 1 122 ? 4.504 10.175 9.718 1.00 95.56 122 VAL A O 1
ATOM 894 N N . PHE A 1 123 ? 4.040 11.177 11.667 1.00 96.06 123 PHE A N 1
ATOM 895 C CA . PHE A 1 123 ? 5.425 11.612 11.878 1.00 96.06 123 PHE A CA 1
ATOM 896 C C . PHE A 1 123 ? 6.389 10.436 12.065 1.00 96.06 123 PHE A C 1
ATOM 898 O O . PHE A 1 123 ? 7.483 10.455 11.500 1.00 96.06 123 PHE A O 1
ATOM 905 N N . CYS A 1 124 ? 5.987 9.386 12.787 1.00 95.94 124 CYS A N 1
ATOM 906 C CA . CYS A 1 124 ? 6.783 8.163 12.895 1.00 95.94 124 CYS A CA 1
ATOM 907 C C . CYS A 1 124 ? 6.979 7.493 11.526 1.00 95.94 124 CYS A C 1
ATOM 909 O O . CYS A 1 124 ? 8.108 7.149 11.174 1.00 95.94 124 CYS A O 1
ATOM 911 N N . LEU A 1 125 ? 5.912 7.352 10.732 1.00 94.56 125 LEU A N 1
ATOM 912 C CA . LEU A 1 125 ? 6.000 6.796 9.379 1.00 94.56 125 LEU A CA 1
ATOM 913 C C . LEU A 1 125 ? 6.879 7.645 8.458 1.00 94.56 125 LEU A C 1
ATOM 915 O O . LEU A 1 125 ? 7.718 7.101 7.740 1.00 94.56 125 LEU A O 1
ATOM 919 N N . ALA A 1 126 ? 6.715 8.968 8.495 1.00 95.00 126 ALA A N 1
ATOM 920 C CA . ALA A 1 126 ? 7.533 9.899 7.729 1.00 95.00 126 ALA A CA 1
ATOM 921 C C . ALA A 1 126 ? 9.010 9.773 8.122 1.00 95.00 126 ALA A C 1
ATOM 923 O O . ALA A 1 126 ? 9.862 9.695 7.245 1.00 95.00 126 ALA A O 1
ATOM 924 N N . GLY A 1 127 ? 9.316 9.656 9.418 1.00 96.25 127 GLY A N 1
ATOM 925 C CA . GLY A 1 127 ? 10.673 9.415 9.908 1.00 96.25 127 GLY A CA 1
ATOM 926 C C . GLY A 1 127 ? 11.285 8.121 9.361 1.00 96.25 127 GLY A C 1
ATOM 927 O O . GLY A 1 127 ? 12.408 8.144 8.859 1.00 96.25 127 GLY A O 1
ATOM 928 N N . VAL A 1 128 ? 10.535 7.012 9.385 1.00 95.44 128 VAL A N 1
ATOM 929 C CA . VAL A 1 128 ? 10.982 5.723 8.822 1.00 95.44 128 VAL A CA 1
ATOM 930 C C . VAL A 1 128 ? 11.233 5.834 7.317 1.00 95.44 128 VAL A C 1
ATOM 932 O O . VAL A 1 128 ? 12.272 5.382 6.837 1.00 95.44 128 VAL A O 1
ATOM 935 N N . HIS A 1 129 ? 10.326 6.468 6.571 1.00 94.56 129 HIS A N 1
ATOM 936 C CA . HIS A 1 129 ? 10.489 6.661 5.129 1.00 94.56 129 HIS A CA 1
ATOM 937 C C . HIS A 1 129 ? 11.661 7.580 4.783 1.00 94.56 129 HIS A C 1
ATOM 939 O O . HIS A 1 129 ? 12.440 7.241 3.896 1.00 94.56 129 HIS A O 1
ATOM 945 N N . CYS A 1 130 ? 11.824 8.701 5.488 1.00 96.31 130 CYS A N 1
ATOM 946 C CA . CYS A 1 130 ? 12.949 9.614 5.294 1.00 96.31 130 CYS A CA 1
ATOM 947 C C . CYS A 1 130 ? 14.282 8.915 5.572 1.00 96.31 130 CYS A C 1
ATOM 949 O O . CYS A 1 130 ? 15.200 9.019 4.762 1.00 96.31 130 CYS A O 1
ATOM 951 N N . ALA A 1 131 ? 14.377 8.157 6.669 1.00 96.38 131 ALA A N 1
ATOM 952 C CA . ALA A 1 131 ? 15.575 7.388 6.993 1.00 96.38 131 ALA A CA 1
ATOM 953 C C . ALA A 1 131 ? 15.876 6.335 5.916 1.00 96.38 131 ALA A C 1
ATOM 955 O O . ALA A 1 131 ? 17.001 6.253 5.426 1.00 96.38 131 ALA A O 1
ATOM 956 N N . ALA A 1 132 ? 14.867 5.568 5.497 1.00 95.69 132 ALA A N 1
ATOM 957 C CA . ALA A 1 132 ? 15.024 4.553 4.462 1.00 95.69 132 ALA A CA 1
ATOM 958 C C . ALA A 1 132 ? 15.418 5.139 3.099 1.00 95.69 132 ALA A C 1
ATOM 960 O O . ALA A 1 132 ? 16.231 4.543 2.388 1.00 95.69 132 ALA A O 1
ATOM 961 N N . TRP A 1 133 ? 14.850 6.292 2.739 1.00 95.00 133 TRP A N 1
ATOM 962 C CA . TRP A 1 133 ? 15.170 7.002 1.505 1.00 95.00 133 TRP A CA 1
ATOM 963 C C . TRP A 1 133 ? 16.596 7.553 1.537 1.00 95.00 133 TRP A C 1
ATOM 965 O O . TRP A 1 133 ? 17.351 7.315 0.599 1.00 95.00 133 TRP A O 1
ATOM 975 N N . TYR A 1 134 ? 16.998 8.193 2.640 1.00 95.81 134 TYR A N 1
ATOM 976 C CA . TYR A 1 134 ? 18.361 8.698 2.820 1.00 95.81 134 TYR A CA 1
ATOM 977 C C . TYR A 1 134 ? 19.402 7.573 2.724 1.00 95.81 134 TYR A C 1
ATOM 979 O O . TYR A 1 134 ? 20.336 7.666 1.932 1.00 95.81 134 TYR A O 1
ATOM 987 N N . ILE A 1 135 ? 19.189 6.465 3.447 1.00 94.00 135 ILE A N 1
ATOM 988 C CA . ILE A 1 135 ? 20.064 5.280 3.391 1.00 94.00 135 ILE A CA 1
ATOM 989 C C . ILE A 1 135 ? 20.172 4.746 1.958 1.00 94.00 135 ILE A C 1
ATOM 991 O O . ILE A 1 135 ? 21.269 4.439 1.499 1.00 94.00 135 ILE A O 1
ATOM 995 N N . SER A 1 136 ? 19.048 4.647 1.241 1.00 91.94 136 SER A N 1
ATOM 996 C CA . SER A 1 136 ? 19.039 4.148 -0.137 1.00 91.94 136 SER A CA 1
ATOM 997 C C . SER A 1 136 ? 19.829 5.051 -1.086 1.00 91.94 136 SER A C 1
ATOM 999 O O . SER A 1 136 ? 20.542 4.537 -1.950 1.00 91.94 136 SER A O 1
ATOM 1001 N N . THR A 1 137 ? 19.692 6.373 -0.955 1.00 91.62 137 THR A N 1
ATOM 1002 C CA . THR A 1 137 ? 20.376 7.353 -1.812 1.00 91.62 137 THR A CA 1
ATOM 1003 C C . THR A 1 137 ? 21.885 7.312 -1.593 1.00 91.62 137 THR A C 1
ATOM 1005 O O . THR A 1 137 ? 22.633 7.163 -2.559 1.00 91.62 137 THR A O 1
ATOM 1008 N N . GLU A 1 138 ? 22.331 7.340 -0.335 1.00 92.69 138 GLU A N 1
ATOM 1009 C CA . GLU A 1 138 ? 23.760 7.284 0.002 1.00 92.69 138 GLU A CA 1
ATOM 1010 C C . GLU A 1 138 ? 24.391 5.947 -0.408 1.00 92.69 138 GLU A C 1
ATOM 1012 O O . GLU A 1 138 ? 25.433 5.921 -1.064 1.00 92.69 138 GLU A O 1
ATOM 1017 N N . ALA A 1 139 ? 23.729 4.821 -0.114 1.00 89.50 139 ALA A N 1
ATOM 1018 C CA . ALA A 1 139 ? 24.217 3.500 -0.513 1.00 89.50 139 ALA A CA 1
ATOM 1019 C C . ALA A 1 139 ? 24.359 3.373 -2.039 1.00 89.50 139 ALA A C 1
ATOM 1021 O O . ALA A 1 139 ? 25.330 2.796 -2.532 1.00 89.50 139 ALA A O 1
ATOM 1022 N N . THR A 1 140 ? 23.414 3.946 -2.791 1.00 88.56 140 THR A N 1
ATOM 1023 C CA . THR A 1 140 ? 23.455 3.961 -4.258 1.00 88.56 140 THR A CA 1
ATOM 1024 C C . THR A 1 140 ? 24.608 4.819 -4.778 1.00 88.56 140 THR A C 1
ATOM 1026 O O . THR A 1 140 ? 25.333 4.375 -5.668 1.00 88.56 140 THR A O 1
ATOM 1029 N N . GLY A 1 141 ? 24.822 6.009 -4.206 1.00 87.81 141 GLY A N 1
ATOM 1030 C CA . GLY A 1 141 ? 25.924 6.899 -4.585 1.00 87.81 141 GLY A CA 1
ATOM 1031 C C . GLY A 1 141 ? 27.300 6.280 -4.331 1.00 87.81 141 GLY A C 1
ATOM 1032 O O . GLY A 1 141 ? 28.159 6.296 -5.213 1.00 87.81 141 GLY A O 1
ATOM 1033 N N . MET A 1 142 ? 27.489 5.653 -3.165 1.00 86.69 142 MET A N 1
ATOM 1034 C CA . MET A 1 142 ? 28.733 4.949 -2.831 1.00 86.69 142 MET A CA 1
ATOM 1035 C C . MET A 1 142 ? 29.007 3.778 -3.781 1.00 86.69 142 MET A C 1
ATOM 1037 O O . MET A 1 142 ? 30.134 3.607 -4.247 1.00 86.69 142 MET A O 1
ATOM 1041 N N . LEU A 1 143 ? 27.981 2.976 -4.087 1.00 84.56 143 LEU A N 1
ATOM 1042 C CA . LEU A 1 143 ? 28.124 1.825 -4.977 1.00 84.56 143 LEU A CA 1
ATOM 1043 C C . LEU A 1 143 ? 28.375 2.252 -6.432 1.00 84.56 143 LEU A C 1
ATOM 1045 O O . LEU A 1 143 ? 29.126 1.578 -7.132 1.00 84.56 143 LEU A O 1
ATOM 1049 N N . ALA A 1 144 ? 27.805 3.376 -6.875 1.00 84.50 144 ALA A N 1
ATOM 1050 C CA . ALA A 1 144 ? 28.077 3.951 -8.192 1.00 84.50 144 ALA A CA 1
ATOM 1051 C C . ALA A 1 144 ? 29.527 4.446 -8.316 1.00 84.50 144 ALA A C 1
ATOM 1053 O O . ALA A 1 144 ? 30.211 4.077 -9.269 1.00 84.50 144 ALA A O 1
ATOM 1054 N N . ALA A 1 145 ? 30.024 5.192 -7.321 1.00 86.06 145 ALA A N 1
ATOM 1055 C CA . ALA A 1 145 ? 31.415 5.652 -7.289 1.00 86.06 145 ALA A CA 1
ATOM 1056 C C . ALA A 1 145 ? 32.409 4.475 -7.279 1.00 86.06 145 ALA A C 1
ATOM 1058 O O . ALA A 1 145 ? 33.426 4.500 -7.973 1.00 86.06 145 ALA A O 1
ATOM 1059 N N . ALA A 1 146 ? 32.087 3.404 -6.544 1.00 82.88 146 ALA A N 1
ATOM 1060 C CA . ALA A 1 146 ? 32.842 2.159 -6.619 1.00 82.88 146 ALA A CA 1
ATOM 1061 C C . ALA A 1 146 ? 32.725 1.517 -8.016 1.00 82.88 146 ALA A C 1
ATOM 1063 O O . ALA A 1 146 ? 33.727 1.143 -8.605 1.00 82.88 146 ALA A O 1
ATOM 1064 N N . GLY A 1 147 ? 31.535 1.429 -8.610 1.00 81.38 147 GLY A N 1
ATOM 1065 C CA . GLY A 1 147 ? 31.364 0.868 -9.957 1.00 81.38 147 GLY A CA 1
ATOM 1066 C C . GLY A 1 147 ? 32.248 1.540 -11.018 1.00 81.38 147 GLY A C 1
ATOM 1067 O O . GLY A 1 147 ? 32.856 0.848 -11.835 1.00 81.38 147 GLY A O 1
ATOM 1068 N N . GLU A 1 148 ? 32.381 2.867 -10.965 1.00 81.44 148 GLU A N 1
ATOM 1069 C CA . GLU A 1 148 ? 33.254 3.632 -11.867 1.00 81.44 148 GLU A CA 1
ATOM 1070 C C . GLU A 1 148 ? 34.741 3.317 -11.661 1.00 81.44 148 GLU A C 1
ATOM 1072 O O . GLU A 1 148 ? 35.477 3.151 -12.634 1.00 81.44 148 GLU A O 1
ATOM 1077 N N . GLN A 1 149 ? 35.189 3.181 -10.410 1.00 83.69 149 GLN A N 1
ATOM 1078 C CA . GLN A 1 149 ? 36.597 2.924 -10.099 1.00 83.69 149 GLN A CA 1
ATOM 1079 C C . GLN A 1 149 ? 37.059 1.522 -10.527 1.00 83.69 149 GLN A C 1
ATOM 1081 O O . GLN A 1 149 ? 38.211 1.349 -10.924 1.00 83.69 149 GLN A O 1
ATOM 1086 N N . TRP A 1 150 ? 36.182 0.521 -10.441 1.00 75.69 150 TRP A N 1
ATOM 1087 C CA . TRP A 1 150 ? 36.528 -0.877 -10.726 1.00 75.69 150 TRP A CA 1
ATOM 1088 C C . TRP A 1 150 ? 36.280 -1.264 -12.194 1.00 75.69 150 TRP A C 1
ATOM 1090 O O . TRP A 1 150 ? 36.633 -2.367 -12.605 1.00 75.69 150 TRP A O 1
ATOM 1100 N N . GLY A 1 151 ? 35.716 -0.357 -13.003 1.00 68.69 151 GLY A N 1
ATOM 1101 C CA . GLY A 1 151 ? 35.562 -0.527 -14.452 1.00 68.69 151 GLY A CA 1
ATOM 1102 C C . GLY A 1 151 ? 34.630 -1.668 -14.873 1.00 68.69 151 GLY A C 1
ATOM 1103 O O . GLY A 1 151 ? 34.635 -2.064 -16.038 1.00 68.69 151 GLY A O 1
ATOM 1104 N N . GLU A 1 152 ? 33.834 -2.210 -13.949 1.00 74.75 152 GLU A N 1
ATOM 1105 C CA . GLU A 1 152 ? 32.967 -3.358 -14.198 1.00 74.75 152 GLU A CA 1
ATOM 1106 C C . GLU A 1 152 ? 31.530 -2.900 -14.518 1.00 74.75 152 GLU A C 1
ATOM 1108 O O . GLU A 1 152 ? 30.792 -2.471 -13.624 1.00 74.75 152 GLU A O 1
ATOM 1113 N N . PRO A 1 153 ? 31.060 -3.033 -15.776 1.00 70.50 153 PRO A N 1
ATOM 1114 C CA . PRO A 1 153 ? 29.694 -2.653 -16.156 1.00 70.50 153 PRO A CA 1
ATOM 1115 C C . PRO A 1 153 ? 28.619 -3.526 -15.478 1.00 70.50 153 PRO A C 1
ATOM 1117 O O . PRO A 1 153 ? 27.425 -3.229 -15.553 1.00 70.50 153 PRO A O 1
ATOM 1120 N N . THR A 1 154 ? 29.026 -4.617 -14.826 1.00 72.25 154 THR A N 1
ATOM 1121 C CA . THR A 1 154 ? 28.198 -5.504 -14.001 1.00 72.25 154 THR A CA 1
ATOM 1122 C C . THR A 1 154 ? 27.758 -4.842 -12.696 1.00 72.25 154 THR A C 1
ATOM 1124 O O . THR A 1 154 ? 26.586 -4.963 -12.338 1.00 72.25 154 THR A O 1
ATOM 1127 N N . MET A 1 155 ? 28.633 -4.084 -12.026 1.00 68.94 155 MET A N 1
ATOM 1128 C CA . MET A 1 155 ? 28.321 -3.421 -10.749 1.00 68.9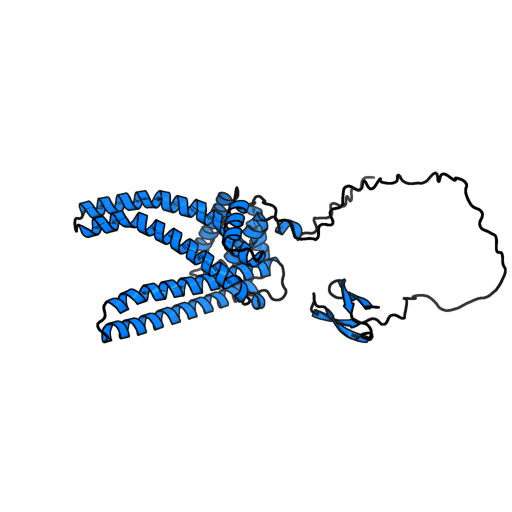4 155 MET A CA 1
ATOM 1129 C C . MET A 1 155 ? 27.194 -2.393 -10.902 1.00 68.94 155 MET A C 1
ATOM 1131 O O . MET A 1 155 ? 26.273 -2.352 -10.087 1.00 68.94 155 MET A O 1
ATOM 1135 N N . VAL A 1 156 ? 27.187 -1.649 -12.013 1.00 73.69 156 VAL A N 1
ATOM 1136 C CA . VAL A 1 156 ? 26.144 -0.654 -12.326 1.00 73.69 156 VAL A CA 1
ATOM 1137 C C . VAL A 1 156 ? 24.757 -1.299 -12.469 1.00 73.69 156 VAL A C 1
ATOM 1139 O O . VAL A 1 156 ? 23.748 -0.699 -12.101 1.00 73.69 156 VAL A O 1
ATOM 1142 N N . LYS A 1 157 ? 24.683 -2.550 -12.944 1.00 77.94 157 LYS A N 1
ATOM 1143 C CA . LYS A 1 157 ? 23.414 -3.282 -13.110 1.00 77.94 157 LYS A CA 1
ATOM 1144 C C . LYS A 1 157 ? 22.865 -3.857 -11.800 1.00 77.94 157 LYS A C 1
ATOM 1146 O O . LYS A 1 157 ? 21.659 -4.071 -11.704 1.00 77.94 157 LYS A O 1
ATOM 1151 N N . LEU A 1 158 ? 23.713 -4.094 -10.795 1.00 79.94 158 LEU A N 1
ATOM 1152 C CA . LEU A 1 158 ? 23.297 -4.635 -9.492 1.00 79.94 158 LEU A CA 1
ATOM 1153 C C . LEU A 1 158 ? 22.670 -3.572 -8.576 1.00 79.94 158 LEU A C 1
ATOM 1155 O O . LEU A 1 158 ? 21.810 -3.902 -7.759 1.00 79.94 158 LEU A O 1
ATOM 1159 N N . ILE A 1 159 ? 23.044 -2.301 -8.748 1.00 83.25 159 ILE A N 1
ATOM 1160 C CA . ILE A 1 159 ? 22.512 -1.153 -7.992 1.00 83.25 159 ILE A CA 1
ATOM 1161 C C . ILE A 1 159 ? 20.968 -1.114 -7.966 1.00 83.25 159 ILE A C 1
ATOM 1163 O O . ILE A 1 159 ? 20.391 -1.133 -6.872 1.00 83.25 159 ILE A O 1
ATOM 1167 N N . PRO A 1 160 ? 20.252 -1.100 -9.111 1.00 85.75 160 PRO A N 1
ATOM 1168 C CA . PRO A 1 160 ? 18.791 -1.033 -9.102 1.00 85.75 160 PRO A CA 1
ATOM 1169 C C . PRO A 1 160 ? 18.144 -2.278 -8.481 1.00 85.75 160 PRO A C 1
ATOM 1171 O O . PRO A 1 160 ? 17.095 -2.162 -7.848 1.00 85.75 160 PRO A O 1
ATOM 1174 N N . MET A 1 161 ? 18.767 -3.459 -8.598 1.00 86.88 161 MET A N 1
ATOM 1175 C CA . MET A 1 161 ? 18.268 -4.680 -7.950 1.00 86.88 161 MET A CA 1
ATOM 1176 C C . MET A 1 161 ? 18.349 -4.579 -6.424 1.00 86.88 161 MET A C 1
ATOM 1178 O O . MET A 1 161 ? 17.388 -4.926 -5.739 1.00 86.88 161 MET A O 1
ATOM 1182 N N . ALA A 1 162 ? 19.457 -4.067 -5.885 1.00 87.44 162 ALA A N 1
ATOM 1183 C CA . ALA A 1 162 ? 19.601 -3.860 -4.446 1.00 87.44 162 ALA A CA 1
ATOM 1184 C C . ALA A 1 162 ? 18.591 -2.826 -3.916 1.00 87.44 162 ALA A C 1
ATOM 1186 O O . ALA A 1 162 ? 17.936 -3.068 -2.899 1.00 87.44 162 ALA A O 1
ATOM 1187 N N . SER A 1 163 ? 18.401 -1.714 -4.638 1.00 89.25 163 SER A N 1
ATOM 1188 C CA . SER A 1 163 ? 17.411 -0.685 -4.284 1.00 89.25 163 SER A CA 1
ATOM 1189 C C . SER A 1 163 ? 15.976 -1.229 -4.299 1.00 89.25 163 SER A C 1
ATOM 1191 O O . SER A 1 163 ? 15.187 -0.940 -3.396 1.00 89.25 163 SER A O 1
ATOM 1193 N N . LEU A 1 164 ? 15.650 -2.091 -5.266 1.00 90.62 164 LEU A N 1
ATOM 1194 C CA . LEU A 1 164 ? 14.354 -2.762 -5.341 1.00 90.62 164 LEU A CA 1
ATOM 1195 C C . LEU A 1 164 ? 14.103 -3.667 -4.123 1.00 90.62 164 LEU A C 1
ATOM 1197 O O . LEU A 1 164 ? 13.034 -3.599 -3.516 1.00 90.62 164 LEU A O 1
ATOM 1201 N N . VAL A 1 165 ? 15.088 -4.487 -3.740 1.00 92.25 165 VAL A N 1
ATOM 1202 C CA . VAL A 1 165 ? 14.987 -5.368 -2.561 1.00 92.25 165 VAL A CA 1
ATOM 1203 C C . VAL A 1 165 ? 14.825 -4.547 -1.280 1.00 92.25 165 VAL A C 1
ATOM 1205 O O . VAL A 1 165 ? 13.966 -4.861 -0.453 1.00 92.25 165 VAL A O 1
ATOM 1208 N N . TRP A 1 166 ? 15.593 -3.463 -1.139 1.00 93.94 166 TRP A N 1
ATOM 1209 C CA . TRP A 1 166 ? 15.466 -2.531 -0.017 1.00 93.94 166 TRP A CA 1
ATOM 1210 C C . TRP A 1 166 ? 14.067 -1.907 0.055 1.00 93.94 166 TRP A C 1
ATOM 1212 O O . TRP A 1 166 ? 13.438 -1.904 1.114 1.00 93.94 166 TRP A O 1
ATOM 1222 N N . SER A 1 167 ? 13.540 -1.449 -1.082 1.00 92.94 167 SER A N 1
ATOM 1223 C CA . SER A 1 167 ? 12.198 -0.869 -1.173 1.00 92.94 167 SER A CA 1
ATOM 1224 C C . SER A 1 167 ? 11.107 -1.867 -0.765 1.00 92.94 167 SER A C 1
ATOM 1226 O O . SER A 1 167 ? 10.223 -1.522 0.023 1.00 92.94 167 SER A O 1
ATOM 1228 N N . LEU A 1 168 ? 11.201 -3.126 -1.213 1.00 94.25 168 LEU A N 1
ATOM 1229 C CA . LEU A 1 168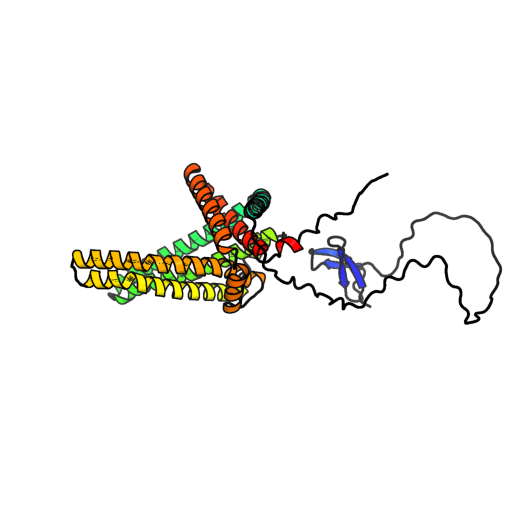 ? 10.267 -4.191 -0.825 1.00 94.25 168 LEU A CA 1
ATOM 1230 C C . LEU A 1 168 ? 10.313 -4.490 0.679 1.00 94.25 168 LEU A C 1
ATOM 1232 O O . LEU A 1 168 ? 9.265 -4.687 1.305 1.00 94.25 168 LEU A O 1
ATOM 1236 N N . PHE A 1 169 ? 11.511 -4.498 1.267 1.00 95.62 169 PHE A N 1
ATOM 1237 C CA . PHE A 1 169 ? 11.702 -4.708 2.701 1.00 95.62 169 PHE A CA 1
ATOM 1238 C C . PHE A 1 169 ? 11.050 -3.585 3.519 1.00 95.62 169 PHE A C 1
ATOM 1240 O O . PHE A 1 169 ? 10.204 -3.847 4.380 1.00 95.62 169 PHE A O 1
ATOM 1247 N N . VAL A 1 170 ? 11.383 -2.330 3.203 1.00 95.62 170 VAL A N 1
ATOM 1248 C CA . VAL A 1 170 ? 10.854 -1.143 3.894 1.00 95.62 170 VAL A CA 1
ATOM 1249 C C . VAL A 1 170 ? 9.340 -1.034 3.707 1.00 95.62 170 VAL A C 1
ATOM 1251 O O . VAL A 1 170 ? 8.615 -0.812 4.677 1.00 95.62 170 VAL A O 1
ATOM 1254 N N . GLY A 1 171 ? 8.837 -1.255 2.490 1.00 94.25 171 GLY A N 1
ATOM 1255 C CA . GLY A 1 171 ? 7.403 -1.226 2.197 1.00 94.25 171 GLY A CA 1
ATOM 1256 C C . GLY A 1 171 ? 6.619 -2.288 2.972 1.00 94.25 171 GLY A C 1
ATOM 1257 O O . GLY A 1 171 ? 5.553 -1.998 3.523 1.00 94.25 171 GLY A O 1
ATOM 1258 N N . SER A 1 172 ? 7.170 -3.500 3.099 1.00 95.44 172 SER A N 1
ATOM 1259 C CA . SER A 1 172 ? 6.564 -4.569 3.906 1.00 95.44 172 SER A CA 1
ATOM 1260 C C . SER A 1 172 ? 6.525 -4.212 5.388 1.00 95.44 172 SER A C 1
ATOM 1262 O O . SER A 1 172 ? 5.511 -4.439 6.052 1.00 95.44 172 SER A O 1
ATOM 1264 N N . PHE A 1 173 ? 7.596 -3.599 5.895 1.00 96.00 173 PHE A N 1
ATOM 1265 C CA . PHE A 1 173 ? 7.689 -3.165 7.286 1.00 96.00 173 PHE A CA 1
ATOM 1266 C C . PHE A 1 173 ? 6.654 -2.079 7.604 1.00 96.00 173 PHE A C 1
ATOM 1268 O O . PHE A 1 173 ? 5.876 -2.216 8.551 1.00 96.00 173 PHE A O 1
ATOM 1275 N N . VAL A 1 174 ? 6.572 -1.050 6.756 1.00 95.62 174 VAL A N 1
ATOM 1276 C CA . VAL A 1 174 ? 5.586 0.035 6.876 1.00 95.62 174 VAL A CA 1
ATOM 1277 C C . VAL A 1 174 ? 4.157 -0.494 6.782 1.00 95.62 174 VAL A C 1
ATOM 1279 O O . VAL A 1 174 ? 3.293 -0.072 7.552 1.00 95.62 174 VAL A O 1
ATOM 1282 N N . THR A 1 175 ? 3.896 -1.450 5.889 1.00 94.75 175 THR A N 1
ATOM 1283 C CA . THR A 1 175 ? 2.566 -2.063 5.760 1.00 94.75 175 THR A CA 1
ATOM 1284 C C . THR A 1 175 ? 2.150 -2.760 7.052 1.00 94.75 175 THR A C 1
ATOM 1286 O O . THR A 1 175 ? 1.034 -2.549 7.525 1.00 94.75 175 THR A O 1
ATOM 1289 N N . CYS A 1 176 ? 3.048 -3.530 7.672 1.00 95.12 176 CYS A N 1
ATOM 1290 C CA . CYS A 1 176 ? 2.756 -4.190 8.944 1.00 95.12 176 CYS A CA 1
ATOM 1291 C C . CYS A 1 176 ? 2.451 -3.186 10.062 1.00 95.12 176 CYS A C 1
ATOM 1293 O O . CYS A 1 176 ? 1.467 -3.353 10.784 1.00 95.12 176 CYS A O 1
ATOM 1295 N N . ILE A 1 177 ? 3.271 -2.134 10.182 1.00 95.00 177 ILE A N 1
ATOM 1296 C CA . ILE A 1 177 ? 3.055 -1.047 11.148 1.00 95.00 177 ILE A CA 1
ATOM 1297 C C . ILE A 1 177 ? 1.681 -0.406 10.927 1.00 95.00 177 ILE A C 1
ATOM 1299 O O . ILE A 1 177 ? 0.935 -0.195 11.880 1.00 95.00 177 ILE A O 1
ATOM 1303 N N . THR A 1 178 ? 1.326 -0.148 9.669 1.00 94.88 178 THR A N 1
ATOM 1304 C CA . THR A 1 178 ? 0.073 0.515 9.289 1.00 94.88 178 THR A CA 1
ATOM 1305 C C . THR A 1 178 ? -1.152 -0.331 9.617 1.00 94.88 178 THR A C 1
ATOM 1307 O O . THR A 1 178 ? -2.102 0.171 10.219 1.00 94.88 178 THR A O 1
ATOM 1310 N N . VAL A 1 179 ? -1.121 -1.620 9.275 1.00 94.50 179 VAL A N 1
ATOM 1311 C CA . VAL A 1 179 ? -2.199 -2.569 9.594 1.00 94.50 179 VAL A CA 1
ATOM 1312 C C . VAL A 1 179 ? -2.388 -2.667 11.107 1.00 94.50 179 VAL A C 1
ATOM 1314 O O . VAL A 1 179 ? -3.504 -2.528 11.608 1.00 94.50 179 VAL A O 1
ATOM 1317 N N . ARG A 1 180 ? -1.291 -2.845 11.850 1.00 93.50 180 ARG A N 1
ATOM 1318 C CA . ARG A 1 180 ? -1.327 -3.011 13.306 1.00 93.50 180 ARG A CA 1
ATOM 1319 C C . ARG A 1 180 ? -1.784 -1.741 14.018 1.00 93.50 180 ARG A C 1
ATOM 1321 O O . ARG A 1 180 ? -2.563 -1.827 14.961 1.00 93.50 180 ARG A O 1
ATOM 1328 N N . PHE A 1 181 ? -1.351 -0.572 13.547 1.00 94.69 181 PHE A N 1
ATOM 1329 C CA . PHE A 1 181 ? -1.847 0.713 14.032 1.00 94.69 181 PHE A CA 1
ATOM 1330 C C . PHE A 1 181 ? -3.362 0.834 13.841 1.00 94.69 181 PHE A C 1
ATOM 1332 O O . PHE A 1 181 ? -4.066 1.110 14.810 1.00 94.69 181 PHE A O 1
ATOM 1339 N N . GLY A 1 182 ? -3.866 0.567 12.630 1.00 92.25 182 GLY A N 1
ATOM 1340 C CA . GLY A 1 182 ? -5.297 0.641 12.328 1.00 92.25 182 GLY A CA 1
ATOM 1341 C C . GLY A 1 182 ? -6.137 -0.275 13.224 1.00 92.25 182 GLY A C 1
ATOM 1342 O O . GLY A 1 182 ? -7.118 0.178 13.811 1.00 92.25 182 GLY A O 1
ATOM 1343 N N . LEU A 1 183 ? -5.717 -1.532 13.399 1.00 92.25 183 LEU A N 1
ATOM 1344 C CA . LEU A 1 183 ? -6.412 -2.493 14.265 1.00 92.25 183 LEU A CA 1
ATOM 1345 C C . LEU A 1 183 ? -6.349 -2.101 15.749 1.00 92.25 183 LEU A C 1
ATOM 1347 O O . LEU A 1 183 ? -7.372 -2.103 16.430 1.00 92.25 183 LEU A O 1
ATOM 1351 N N . ASN A 1 184 ? -5.176 -1.702 16.253 1.00 91.12 184 ASN A N 1
ATOM 1352 C CA . ASN A 1 184 ? -5.015 -1.300 17.655 1.00 91.12 184 ASN A CA 1
ATOM 1353 C C . ASN A 1 184 ? -5.866 -0.076 18.015 1.00 91.12 184 ASN A C 1
ATOM 1355 O O . ASN A 1 184 ? -6.365 0.015 19.141 1.00 91.12 184 ASN A O 1
ATOM 1359 N N . LEU A 1 185 ? -6.014 0.859 17.072 1.00 90.38 185 LEU A N 1
ATOM 1360 C CA . LEU A 1 185 ? -6.805 2.070 17.266 1.00 90.38 185 LEU A CA 1
ATOM 1361 C C . LEU A 1 185 ? -8.308 1.761 17.326 1.00 90.38 185 LEU A C 1
ATOM 1363 O O . LEU A 1 185 ? -9.034 2.359 18.121 1.00 90.38 185 LEU A O 1
ATOM 1367 N N . LEU A 1 186 ? -8.769 0.786 16.536 1.00 90.00 186 LEU A N 1
ATOM 1368 C CA . LEU A 1 186 ? -10.167 0.353 16.520 1.00 90.00 186 LEU A CA 1
ATOM 1369 C C . LEU A 1 186 ? -10.534 -0.511 17.736 1.00 90.00 186 LEU A C 1
ATOM 1371 O O . LEU A 1 186 ? -11.529 -0.204 18.394 1.00 90.00 186 LEU A O 1
ATOM 1375 N N . HIS A 1 187 ? -9.686 -1.473 18.120 1.00 85.88 187 HIS A N 1
ATOM 1376 C CA . HIS A 1 187 ? -9.882 -2.337 19.300 1.00 85.88 187 HIS A CA 1
ATOM 1377 C C . HIS A 1 187 ? -9.662 -1.617 20.653 1.00 85.88 187 HIS A C 1
ATOM 1379 O O . HIS A 1 187 ? -9.635 -2.255 21.702 1.00 85.88 187 HIS A O 1
ATOM 1385 N N . ARG A 1 188 ? -9.488 -0.284 20.662 1.00 76.12 188 ARG A N 1
ATOM 1386 C CA . ARG A 1 188 ? -9.328 0.561 21.868 1.00 76.12 188 ARG A CA 1
ATOM 1387 C C . ARG A 1 188 ? -8.211 0.110 22.824 1.00 76.12 188 ARG A C 1
ATOM 1389 O O . ARG A 1 188 ? -8.359 0.203 24.043 1.00 76.12 188 ARG A O 1
ATOM 1396 N N . ARG A 1 189 ? -7.069 -0.343 22.297 1.00 77.62 189 ARG A N 1
ATOM 1397 C CA . ARG A 1 189 ? -5.925 -0.696 23.156 1.00 77.62 189 ARG A CA 1
ATOM 1398 C C . ARG A 1 189 ? -5.351 0.553 23.847 1.00 77.62 189 ARG A C 1
ATOM 1400 O O . ARG A 1 189 ? -5.312 1.613 23.224 1.00 77.62 189 ARG A O 1
ATOM 1407 N N . PRO A 1 190 ? -4.862 0.451 25.099 1.00 73.38 190 PRO A N 1
ATOM 1408 C CA . PRO A 1 190 ? -4.390 1.606 25.873 1.00 73.38 190 PRO A CA 1
ATOM 1409 C C . PRO A 1 190 ? -3.125 2.266 25.295 1.00 73.38 190 PRO A C 1
ATOM 1411 O O . PRO A 1 190 ? -2.891 3.450 25.521 1.00 73.38 190 PRO A O 1
ATOM 1414 N N . SER A 1 191 ? -2.314 1.533 24.527 1.00 78.00 191 SER A N 1
ATOM 1415 C CA . SER A 1 191 ? -1.051 2.013 23.946 1.00 78.00 191 SER A CA 1
ATOM 1416 C C . SER A 1 191 ? -0.944 1.693 22.443 1.00 78.00 191 SER A C 1
ATOM 1418 O O . SER A 1 191 ? -0.062 0.939 22.017 1.00 78.00 191 SER A O 1
ATOM 1420 N N . PRO A 1 192 ? -1.791 2.301 21.587 1.00 82.38 192 PRO A N 1
ATOM 1421 C CA . PRO A 1 192 ? -1.855 1.954 20.165 1.00 82.38 192 PRO A CA 1
ATOM 1422 C C . PRO A 1 192 ? -0.525 2.200 19.438 1.00 82.38 192 PRO A C 1
ATOM 1424 O O . PRO A 1 192 ? -0.188 1.473 18.503 1.00 82.38 192 PRO A O 1
ATOM 1427 N N . LEU A 1 193 ? 0.256 3.184 19.906 1.00 86.44 193 LEU A N 1
ATOM 1428 C CA . LEU A 1 193 ? 1.546 3.537 19.321 1.00 86.44 193 LEU A CA 1
ATOM 1429 C C . LEU A 1 193 ? 2.704 2.637 19.766 1.00 86.44 193 LEU A C 1
ATOM 1431 O O . LEU A 1 193 ? 3.608 2.378 18.981 1.00 86.44 193 LEU A O 1
ATOM 1435 N N . GLY A 1 194 ? 2.703 2.160 21.012 1.00 87.00 194 GLY A N 1
ATOM 1436 C CA . GLY A 1 194 ? 3.789 1.311 21.517 1.00 87.00 194 GLY A CA 1
ATOM 1437 C C . GLY A 1 194 ? 3.752 -0.078 20.885 1.00 87.00 194 GLY A C 1
ATOM 1438 O O . GLY A 1 194 ? 4.776 -0.625 20.476 1.00 87.00 194 GLY A O 1
ATOM 1439 N N . ASP A 1 195 ? 2.546 -0.620 20.730 1.00 87.56 195 ASP A N 1
ATOM 1440 C CA . ASP A 1 195 ? 2.353 -1.965 20.202 1.00 87.56 195 ASP A CA 1
ATOM 1441 C C . ASP A 1 195 ? 2.520 -2.063 18.683 1.00 87.56 195 ASP A C 1
ATOM 1443 O O . ASP A 1 195 ? 2.696 -3.178 18.184 1.00 87.56 195 ASP A O 1
ATOM 1447 N N . MET A 1 196 ? 2.509 -0.946 17.942 1.00 89.50 196 MET A N 1
ATOM 1448 C CA . MET A 1 196 ? 2.646 -0.967 16.478 1.00 89.50 196 MET A CA 1
ATOM 1449 C C . MET A 1 196 ? 4.000 -1.534 16.021 1.00 89.50 196 MET A C 1
ATOM 1451 O O . MET A 1 196 ? 4.084 -2.116 14.946 1.00 89.50 196 MET A O 1
ATOM 1455 N N . TRP A 1 197 ? 5.045 -1.400 16.848 1.00 91.31 197 TRP A N 1
ATOM 1456 C CA . TRP A 1 197 ? 6.417 -1.824 16.536 1.00 91.31 197 TRP A CA 1
ATOM 1457 C C . TRP A 1 197 ? 6.656 -3.325 16.714 1.00 91.31 197 TRP A C 1
ATOM 1459 O O . TRP A 1 197 ? 7.671 -3.854 16.261 1.00 91.31 197 TRP A O 1
ATOM 1469 N N . LYS A 1 198 ? 5.716 -4.044 17.338 1.00 90.50 198 LYS A N 1
ATOM 1470 C CA . LYS A 1 198 ? 5.787 -5.498 17.557 1.00 90.50 198 LYS A CA 1
ATOM 1471 C C . LYS A 1 198 ? 5.421 -6.263 16.277 1.00 90.50 198 LYS A C 1
ATOM 1473 O O . LYS A 1 198 ? 4.429 -6.984 16.226 1.00 90.50 198 LYS A O 1
ATOM 1478 N N . VAL A 1 199 ? 6.222 -6.063 15.233 1.00 90.56 199 VAL A N 1
ATOM 1479 C CA . VAL A 1 199 ? 5.988 -6.559 13.865 1.00 90.56 199 VAL A CA 1
ATOM 1480 C C . VAL A 1 199 ? 6.694 -7.893 13.586 1.00 90.56 199 VAL A C 1
ATOM 1482 O O . VAL A 1 199 ? 6.299 -8.619 12.676 1.00 90.56 199 VAL A O 1
ATOM 1485 N N . GLY A 1 200 ? 7.713 -8.239 14.381 1.00 87.88 200 GLY A N 1
ATOM 1486 C CA . GLY A 1 200 ? 8.629 -9.365 14.143 1.00 87.88 200 GLY A CA 1
ATOM 1487 C C . GLY A 1 200 ? 7.979 -10.679 13.678 1.00 87.88 200 GLY A C 1
ATOM 1488 O O . GLY A 1 200 ? 8.384 -11.180 12.630 1.00 87.88 200 GLY A O 1
ATOM 1489 N N . PRO A 1 201 ? 6.956 -11.215 14.375 1.00 89.56 201 PRO A N 1
ATOM 1490 C CA . PRO A 1 201 ? 6.344 -12.501 14.016 1.00 89.56 201 PRO A CA 1
ATOM 1491 C C . PRO A 1 201 ? 5.676 -12.520 12.632 1.00 89.56 201 PRO A C 1
ATOM 1493 O O . PRO A 1 201 ? 5.685 -13.537 11.942 1.00 89.56 201 PRO A O 1
ATOM 1496 N N . TYR A 1 202 ? 5.112 -11.387 12.209 1.00 91.38 202 TYR A N 1
ATOM 1497 C CA . TYR A 1 202 ? 4.294 -11.281 10.996 1.00 91.38 202 TYR A CA 1
ATOM 1498 C C . TYR A 1 202 ? 5.100 -10.798 9.788 1.00 91.38 202 TYR A C 1
ATOM 1500 O O . TYR A 1 202 ? 4.719 -11.056 8.644 1.00 91.38 202 TYR A O 1
ATOM 1508 N N . PHE A 1 203 ? 6.226 -10.118 10.035 1.00 94.69 203 PHE A N 1
ATOM 1509 C CA . PHE A 1 203 ? 7.021 -9.441 9.012 1.00 94.69 203 PHE A CA 1
ATOM 1510 C C . PHE A 1 203 ? 7.379 -10.348 7.836 1.00 94.69 203 PHE A C 1
ATOM 1512 O O . PHE A 1 203 ? 7.142 -9.988 6.686 1.00 94.69 203 PHE A O 1
ATOM 1519 N N . LEU A 1 204 ? 7.912 -11.540 8.117 1.00 94.94 204 LEU A N 1
ATOM 1520 C CA . LEU A 1 204 ? 8.372 -12.459 7.076 1.00 94.94 204 LEU A CA 1
ATOM 1521 C C . LEU A 1 204 ? 7.214 -12.954 6.198 1.00 94.94 204 LEU A C 1
ATOM 1523 O O . LEU A 1 204 ? 7.369 -13.076 4.985 1.00 94.94 204 LEU A O 1
ATOM 1527 N N . ARG A 1 205 ? 6.040 -13.196 6.795 1.00 95.75 205 ARG A N 1
ATOM 1528 C CA . ARG A 1 205 ? 4.836 -13.631 6.071 1.00 95.75 205 ARG A CA 1
ATOM 1529 C C . ARG A 1 205 ? 4.311 -12.518 5.164 1.00 95.75 205 ARG A C 1
ATOM 1531 O O . ARG A 1 205 ? 4.004 -12.772 4.002 1.00 95.75 205 ARG A O 1
ATOM 1538 N N . VAL A 1 206 ? 4.272 -11.278 5.658 1.00 94.81 206 VAL A N 1
ATOM 1539 C CA . VAL A 1 206 ? 3.880 -10.106 4.854 1.00 94.81 206 VAL A CA 1
ATOM 1540 C C . VAL A 1 206 ? 4.910 -9.809 3.759 1.00 94.81 206 VAL A C 1
ATOM 1542 O O . VAL A 1 206 ? 4.528 -9.496 2.634 1.00 94.81 206 VAL A O 1
ATOM 1545 N N . LEU A 1 207 ? 6.205 -9.962 4.044 1.00 96.25 207 LEU A N 1
ATOM 1546 C CA . LEU A 1 207 ? 7.266 -9.829 3.045 1.00 96.25 207 LEU A CA 1
ATOM 1547 C C . LEU A 1 207 ? 7.108 -10.874 1.936 1.00 96.25 207 LEU A C 1
ATOM 1549 O O . LEU A 1 207 ? 7.152 -10.520 0.762 1.00 96.25 207 LEU A O 1
ATOM 1553 N N . LEU A 1 208 ? 6.862 -12.140 2.288 1.00 95.69 208 LEU A N 1
ATOM 1554 C CA . LEU A 1 208 ? 6.624 -13.206 1.312 1.00 95.69 208 LEU A CA 1
ATOM 1555 C C . LEU A 1 208 ? 5.376 -12.923 0.466 1.00 95.69 208 LEU A C 1
ATOM 1557 O O . LEU A 1 208 ? 5.414 -13.104 -0.751 1.00 95.69 208 LEU A O 1
ATOM 1561 N N . LEU A 1 209 ? 4.301 -12.421 1.081 1.00 94.50 209 LEU A N 1
ATOM 1562 C CA . LEU A 1 209 ? 3.104 -11.972 0.368 1.00 94.50 209 LEU A CA 1
ATOM 1563 C C . LEU A 1 209 ? 3.434 -10.866 -0.648 1.00 94.50 209 LEU A C 1
ATOM 1565 O O . LEU A 1 209 ? 3.042 -10.971 -1.810 1.00 94.50 209 LEU A O 1
ATOM 1569 N N . HIS A 1 210 ? 4.177 -9.829 -0.250 1.00 94.00 210 HIS A N 1
ATOM 1570 C CA . HIS A 1 210 ? 4.577 -8.760 -1.169 1.00 94.00 210 HIS A CA 1
ATOM 1571 C C . HIS A 1 210 ? 5.517 -9.244 -2.268 1.00 94.00 210 HIS A C 1
ATOM 1573 O O . HIS A 1 210 ? 5.354 -8.816 -3.405 1.00 94.00 210 HIS A O 1
ATOM 1579 N N . VAL A 1 211 ? 6.454 -10.147 -1.971 1.00 94.94 211 VAL A N 1
ATOM 1580 C CA . VAL A 1 211 ? 7.325 -10.761 -2.984 1.00 94.94 211 VAL A CA 1
ATOM 1581 C C . VAL A 1 211 ? 6.493 -11.546 -3.996 1.00 94.94 211 VAL A C 1
ATOM 1583 O O . VAL A 1 211 ? 6.700 -11.389 -5.196 1.00 94.94 211 VAL A O 1
ATOM 1586 N N . LEU A 1 212 ? 5.512 -12.332 -3.546 1.00 93.75 212 LEU A N 1
ATOM 1587 C CA . LEU A 1 212 ? 4.621 -13.072 -4.441 1.00 93.75 212 LEU A CA 1
ATOM 1588 C C . LEU A 1 212 ? 3.818 -12.126 -5.345 1.00 93.75 212 LEU A C 1
ATOM 1590 O O . LEU A 1 212 ? 3.783 -12.318 -6.561 1.00 93.75 212 LEU A O 1
ATOM 1594 N N . ILE A 1 213 ? 3.210 -11.083 -4.769 1.00 91.00 213 ILE A N 1
ATOM 1595 C CA . ILE A 1 213 ? 2.475 -10.062 -5.531 1.00 91.00 213 ILE A CA 1
ATOM 1596 C C . ILE A 1 213 ? 3.415 -9.364 -6.520 1.00 91.00 213 ILE A C 1
ATOM 1598 O O . ILE A 1 213 ? 3.063 -9.201 -7.688 1.00 91.00 213 ILE A O 1
ATOM 1602 N N . PHE A 1 214 ? 4.620 -9.001 -6.079 1.00 91.50 214 PHE A N 1
ATOM 1603 C CA . PHE A 1 214 ? 5.628 -8.350 -6.908 1.00 91.50 214 PHE A CA 1
ATOM 1604 C C . PHE A 1 214 ? 6.026 -9.220 -8.100 1.00 91.50 214 PHE A C 1
ATOM 1606 O O . PHE A 1 214 ? 6.031 -8.725 -9.220 1.00 91.50 214 PHE A O 1
ATOM 1613 N N . VAL A 1 215 ? 6.292 -10.514 -7.897 1.00 92.62 215 VAL A N 1
ATOM 1614 C CA . VAL A 1 215 ? 6.646 -11.446 -8.982 1.00 92.62 215 VAL A CA 1
ATOM 1615 C C . VAL A 1 215 ? 5.514 -11.563 -10.003 1.00 92.62 215 VAL A C 1
ATOM 1617 O O . VAL A 1 215 ? 5.771 -11.500 -11.205 1.00 92.62 215 VAL A O 1
ATOM 1620 N N . VAL A 1 216 ? 4.261 -11.677 -9.552 1.00 90.56 216 VAL A N 1
ATOM 1621 C CA . VAL A 1 216 ? 3.096 -11.754 -10.451 1.00 90.56 216 VAL A CA 1
ATOM 1622 C C . VAL A 1 216 ? 2.938 -10.463 -11.262 1.00 90.56 216 VAL A C 1
ATOM 1624 O O . VAL A 1 216 ? 2.759 -10.515 -12.480 1.00 90.56 216 VAL A O 1
ATOM 1627 N N . VAL A 1 217 ? 3.048 -9.302 -10.611 1.00 87.81 217 VAL A N 1
ATOM 1628 C CA . VAL A 1 217 ? 2.950 -7.990 -11.272 1.00 87.81 217 VAL A CA 1
ATOM 1629 C C . VAL A 1 217 ? 4.128 -7.753 -12.219 1.00 87.81 217 VAL A C 1
ATOM 1631 O O . VAL A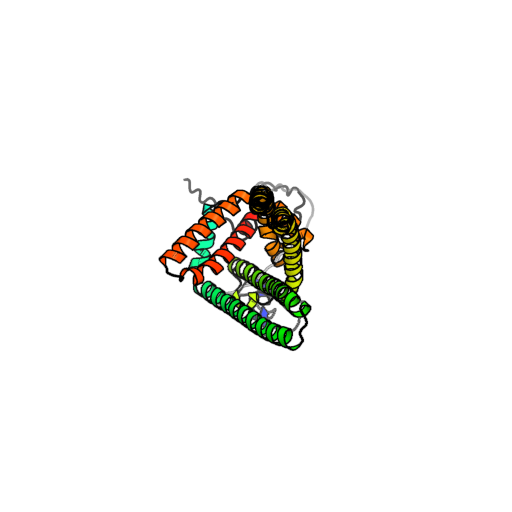 1 217 ? 3.927 -7.255 -13.326 1.00 87.81 217 VAL A O 1
ATOM 1634 N N . ALA A 1 218 ? 5.344 -8.137 -11.831 1.00 89.50 218 ALA A N 1
ATOM 1635 C CA . ALA A 1 218 ? 6.534 -8.031 -12.667 1.00 89.50 218 ALA A CA 1
ATOM 1636 C C . ALA A 1 218 ? 6.409 -8.912 -13.916 1.00 89.50 218 ALA A C 1
ATOM 1638 O O . ALA A 1 218 ? 6.652 -8.430 -15.019 1.00 89.50 218 ALA A O 1
ATOM 1639 N N . ALA A 1 219 ? 5.949 -10.160 -13.774 1.00 91.31 219 ALA A N 1
ATOM 1640 C CA . ALA A 1 219 ? 5.710 -11.050 -14.908 1.00 91.31 219 ALA A CA 1
ATOM 1641 C C . ALA A 1 219 ? 4.676 -10.463 -15.884 1.00 91.31 219 ALA A C 1
ATOM 1643 O O . ALA A 1 219 ? 4.929 -10.404 -17.087 1.00 91.31 219 ALA A O 1
ATOM 1644 N N . ALA A 1 220 ? 3.549 -9.956 -15.372 1.00 89.94 220 ALA A N 1
ATOM 1645 C CA . ALA A 1 220 ? 2.541 -9.289 -16.197 1.00 89.94 220 ALA A CA 1
ATOM 1646 C C . ALA A 1 220 ? 3.099 -8.036 -16.899 1.00 89.94 220 ALA A C 1
ATOM 1648 O O . ALA A 1 220 ? 2.834 -7.816 -18.082 1.00 89.94 220 ALA A O 1
ATOM 1649 N N . SER A 1 221 ? 3.909 -7.246 -16.190 1.00 88.50 221 SER A N 1
ATOM 1650 C CA . SER A 1 221 ? 4.534 -6.031 -16.727 1.00 88.50 221 SER A CA 1
ATOM 1651 C C . SER A 1 221 ? 5.531 -6.350 -17.841 1.00 88.50 221 SER A C 1
ATOM 1653 O O . SER A 1 221 ? 5.521 -5.682 -18.872 1.00 88.50 221 SER A O 1
ATOM 1655 N N . VAL A 1 222 ? 6.342 -7.402 -17.677 1.00 92.12 222 VAL A N 1
ATOM 1656 C CA . VAL A 1 222 ? 7.262 -7.886 -18.717 1.00 92.12 222 VAL A CA 1
ATOM 1657 C C . VAL A 1 222 ? 6.479 -8.288 -19.960 1.00 92.12 222 VAL A C 1
ATOM 1659 O O . VAL A 1 222 ? 6.787 -7.793 -21.038 1.00 92.12 222 VAL A O 1
ATOM 1662 N N . VAL A 1 223 ? 5.425 -9.100 -19.816 1.00 92.25 223 VAL A N 1
ATOM 1663 C CA . VAL A 1 223 ? 4.580 -9.524 -20.948 1.00 92.25 223 VAL A CA 1
ATOM 1664 C C . VAL A 1 223 ? 3.999 -8.322 -21.700 1.00 92.25 223 VAL A C 1
ATOM 1666 O O . VAL A 1 223 ? 4.029 -8.300 -22.929 1.00 92.25 223 VAL A O 1
ATOM 1669 N N . CYS A 1 224 ? 3.530 -7.299 -20.982 1.00 93.19 224 CYS A N 1
ATOM 1670 C CA . CYS A 1 224 ? 3.006 -6.081 -21.604 1.00 93.19 224 CYS A CA 1
ATOM 1671 C C . CYS A 1 224 ? 4.098 -5.242 -22.283 1.00 93.19 224 CYS A C 1
ATOM 1673 O O . CYS A 1 224 ? 3.818 -4.588 -23.285 1.00 93.19 224 CYS A O 1
ATOM 1675 N N . ALA A 1 225 ? 5.327 -5.249 -21.762 1.00 92.50 225 ALA A N 1
ATOM 1676 C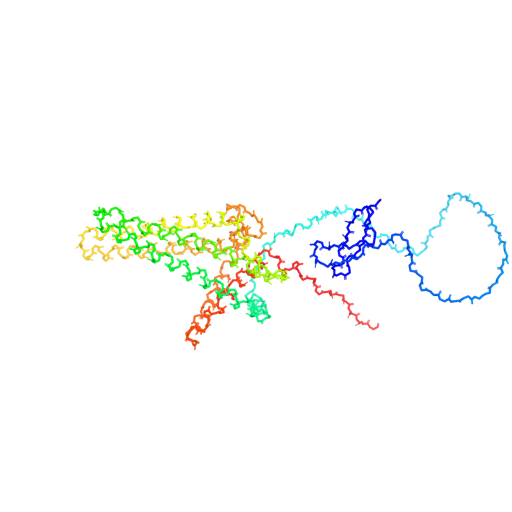 CA . ALA A 1 225 ? 6.450 -4.479 -22.295 1.00 92.50 225 ALA A CA 1
ATOM 1677 C C . ALA A 1 225 ? 7.156 -5.154 -23.488 1.00 92.50 225 ALA A C 1
ATOM 1679 O O . ALA A 1 225 ? 7.843 -4.467 -24.247 1.00 92.50 225 ALA A O 1
ATOM 1680 N N . LEU A 1 226 ? 6.981 -6.468 -23.691 1.00 94.19 226 LEU A N 1
ATOM 1681 C CA . LEU A 1 226 ? 7.645 -7.225 -24.764 1.00 94.19 226 LEU A CA 1
ATOM 1682 C C . LEU A 1 226 ? 7.468 -6.610 -26.169 1.00 94.19 226 LEU A C 1
ATOM 1684 O O . LEU A 1 226 ? 8.481 -6.463 -26.853 1.00 94.19 226 LEU A O 1
ATOM 1688 N N . PRO A 1 227 ? 6.262 -6.199 -26.622 1.00 95.12 227 PRO A N 1
ATOM 1689 C CA . PRO A 1 227 ? 6.094 -5.625 -27.961 1.00 95.12 227 PRO A CA 1
ATOM 1690 C C . PRO A 1 227 ? 6.885 -4.330 -28.170 1.00 95.12 227 PRO A C 1
ATOM 1692 O O . PRO A 1 227 ? 7.464 -4.131 -29.234 1.00 95.12 227 PRO A O 1
ATOM 1695 N N . VAL A 1 228 ? 6.956 -3.471 -27.145 1.00 94.12 228 VAL A N 1
ATOM 1696 C CA . VAL A 1 228 ? 7.756 -2.235 -27.185 1.00 94.12 228 VAL A CA 1
ATOM 1697 C C . VAL A 1 228 ? 9.243 -2.560 -27.193 1.00 94.12 228 VAL A C 1
ATOM 1699 O O . VAL A 1 228 ? 9.985 -1.959 -27.961 1.00 94.12 228 VAL A O 1
ATOM 1702 N N . GLY A 1 229 ? 9.684 -3.532 -26.390 1.00 92.75 229 GLY A N 1
ATOM 1703 C CA . GLY A 1 229 ? 11.084 -3.961 -26.367 1.00 92.75 229 GLY A CA 1
ATOM 1704 C C . GLY A 1 229 ? 11.555 -4.525 -27.712 1.00 92.75 229 GLY A C 1
ATOM 1705 O O . GLY A 1 229 ? 12.637 -4.174 -28.178 1.00 92.75 229 GLY A O 1
ATOM 1706 N N . ILE A 1 230 ? 10.727 -5.348 -28.366 1.00 93.31 230 ILE A N 1
ATOM 1707 C CA . ILE A 1 230 ? 11.022 -5.900 -29.699 1.00 93.31 230 ILE A CA 1
ATOM 1708 C C . ILE A 1 230 ? 11.051 -4.778 -30.740 1.00 93.31 230 ILE A C 1
ATOM 1710 O O . ILE A 1 230 ? 12.001 -4.690 -31.513 1.00 93.31 230 ILE A O 1
ATOM 1714 N N . ALA A 1 231 ? 10.062 -3.886 -30.734 1.00 93.56 231 ALA A N 1
ATOM 1715 C CA . ALA A 1 231 ? 10.023 -2.758 -31.659 1.00 93.56 231 ALA A CA 1
ATOM 1716 C C . ALA A 1 231 ? 11.204 -1.787 -31.476 1.00 93.56 231 ALA A C 1
ATOM 1718 O O . ALA A 1 231 ? 11.776 -1.313 -32.450 1.00 93.56 231 ALA A O 1
ATOM 1719 N N . ALA A 1 232 ? 11.630 -1.535 -30.236 1.00 93.12 232 ALA A N 1
ATOM 1720 C CA . ALA A 1 232 ? 12.801 -0.704 -29.956 1.00 93.12 232 ALA A CA 1
ATOM 1721 C C . ALA A 1 232 ? 14.101 -1.311 -30.517 1.00 93.12 232 ALA A C 1
ATOM 1723 O O . ALA A 1 232 ? 15.044 -0.579 -30.815 1.00 93.12 232 ALA A O 1
ATOM 1724 N N . SER A 1 233 ? 14.154 -2.636 -30.698 1.00 93.31 233 SER A N 1
ATOM 1725 C CA . SER A 1 233 ? 15.327 -3.313 -31.262 1.00 93.31 233 SER A CA 1
ATOM 1726 C C . SER A 1 233 ? 15.498 -3.108 -32.772 1.00 93.31 233 SER A C 1
ATOM 1728 O O . SER A 1 233 ? 16.602 -3.299 -33.276 1.00 93.31 233 SER A O 1
ATOM 1730 N N . THR A 1 234 ? 14.451 -2.692 -33.496 1.00 93.56 234 THR A N 1
ATOM 1731 C CA . THR A 1 234 ? 14.510 -2.517 -34.958 1.00 93.56 234 THR A CA 1
ATOM 1732 C C . THR A 1 234 ? 14.934 -1.114 -35.396 1.00 93.56 234 THR A C 1
ATOM 1734 O O . THR A 1 234 ? 15.205 -0.930 -36.578 1.00 93.56 234 THR A O 1
ATOM 1737 N N . GLN A 1 235 ? 15.000 -0.138 -34.477 1.00 89.75 235 GLN A N 1
ATOM 1738 C CA . GLN A 1 235 ? 15.299 1.282 -34.762 1.00 89.75 235 GLN A CA 1
ATOM 1739 C C . GLN A 1 235 ? 14.397 1.923 -35.840 1.00 89.75 235 GLN A C 1
ATOM 1741 O O . GLN A 1 235 ? 14.776 2.909 -36.465 1.00 89.75 235 GLN A O 1
ATOM 1746 N N . ASP A 1 236 ? 13.199 1.375 -36.048 1.00 94.44 236 ASP A N 1
ATOM 1747 C CA . ASP A 1 236 ? 12.211 1.878 -37.004 1.00 94.44 236 ASP A CA 1
ATOM 1748 C C . ASP A 1 236 ? 11.066 2.561 -36.245 1.00 94.44 236 ASP A C 1
ATOM 1750 O O . ASP A 1 236 ? 10.406 1.942 -35.403 1.00 94.44 236 ASP A O 1
ATOM 1754 N N . ASP A 1 237 ? 10.817 3.834 -36.558 1.00 94.38 237 ASP A N 1
ATOM 1755 C CA . ASP A 1 237 ? 9.763 4.644 -35.939 1.00 94.38 237 ASP A CA 1
ATOM 1756 C C . ASP A 1 237 ? 8.370 4.023 -36.133 1.00 94.38 237 ASP A C 1
ATOM 1758 O O . ASP A 1 237 ? 7.516 4.077 -35.239 1.00 94.38 237 ASP A O 1
ATOM 1762 N N . THR A 1 238 ? 8.132 3.384 -37.282 1.00 93.56 238 THR A N 1
ATOM 1763 C CA . THR A 1 238 ? 6.847 2.735 -37.572 1.00 93.56 238 THR A CA 1
ATOM 1764 C C . THR A 1 238 ? 6.661 1.474 -36.734 1.00 93.56 238 THR A C 1
ATOM 1766 O O . THR A 1 238 ? 5.586 1.258 -36.167 1.00 93.56 238 THR A O 1
ATOM 1769 N N . ALA A 1 239 ? 7.726 0.686 -36.562 1.00 91.94 239 ALA A N 1
ATOM 1770 C CA . ALA A 1 239 ? 7.725 -0.473 -35.681 1.00 91.94 239 ALA A CA 1
ATOM 1771 C C . ALA A 1 239 ? 7.515 -0.054 -34.219 1.00 91.94 239 ALA A C 1
ATOM 1773 O O . ALA A 1 239 ? 6.724 -0.692 -33.521 1.00 91.94 239 ALA A O 1
ATOM 1774 N N . MET A 1 240 ? 8.144 1.038 -33.763 1.00 93.06 240 MET A N 1
ATOM 1775 C CA . MET A 1 240 ? 7.937 1.589 -32.416 1.00 93.06 240 MET A CA 1
ATOM 1776 C C . MET A 1 240 ? 6.484 1.987 -32.158 1.00 93.06 240 MET A C 1
ATOM 1778 O O . MET A 1 240 ? 5.938 1.644 -31.104 1.00 93.06 240 MET A O 1
ATOM 1782 N N . LEU A 1 241 ? 5.830 2.650 -33.116 1.00 94.25 241 LEU A N 1
ATOM 1783 C CA . LEU A 1 241 ? 4.414 3.004 -32.999 1.00 94.25 241 LEU A CA 1
ATOM 1784 C C . LEU A 1 241 ? 3.524 1.753 -32.893 1.00 94.25 241 LEU A C 1
ATOM 1786 O O . LEU A 1 241 ? 2.627 1.685 -32.045 1.00 94.25 241 LEU A O 1
ATOM 1790 N N . ILE A 1 242 ? 3.792 0.732 -33.711 1.00 93.94 242 ILE A N 1
ATOM 1791 C CA . ILE A 1 242 ? 3.064 -0.546 -33.669 1.00 93.94 242 ILE A CA 1
ATOM 1792 C C . ILE A 1 242 ? 3.307 -1.263 -32.329 1.00 93.94 242 ILE A C 1
ATOM 1794 O O . ILE A 1 242 ? 2.362 -1.718 -31.685 1.00 93.94 242 ILE A O 1
ATOM 1798 N N . GLY A 1 243 ? 4.549 -1.310 -31.846 1.00 93.44 243 GLY A N 1
ATOM 1799 C CA . GLY A 1 243 ? 4.887 -1.912 -30.553 1.00 93.44 243 GLY A CA 1
ATOM 1800 C C . GLY A 1 243 ? 4.189 -1.220 -29.379 1.00 93.44 243 GLY A C 1
ATOM 1801 O O . GLY A 1 243 ? 3.616 -1.890 -28.517 1.00 93.44 243 GLY A O 1
ATOM 1802 N N . ALA A 1 244 ? 4.170 0.116 -29.371 1.00 93.56 244 ALA A N 1
ATOM 1803 C CA . ALA A 1 244 ? 3.501 0.909 -28.341 1.00 93.56 244 ALA A CA 1
ATOM 1804 C C . ALA A 1 244 ? 1.979 0.703 -28.336 1.00 93.56 244 ALA A C 1
ATOM 1806 O O . ALA A 1 244 ? 1.383 0.544 -27.270 1.00 93.56 244 ALA A O 1
ATOM 1807 N N . THR A 1 245 ? 1.348 0.647 -29.512 1.00 94.62 245 THR A N 1
ATOM 1808 C CA . THR A 1 245 ? -0.101 0.398 -29.612 1.00 94.62 245 THR A CA 1
ATOM 1809 C C . THR A 1 245 ? -0.473 -1.004 -29.128 1.00 94.62 245 THR A C 1
ATOM 1811 O O . THR A 1 245 ? -1.390 -1.138 -28.317 1.00 94.62 245 THR A O 1
ATOM 1814 N N . ILE A 1 246 ? 0.272 -2.042 -29.527 1.00 94.75 246 ILE A N 1
ATOM 1815 C CA . ILE A 1 246 ? 0.046 -3.420 -29.056 1.00 94.75 246 ILE A CA 1
ATOM 1816 C C . ILE A 1 246 ? 0.251 -3.521 -27.538 1.00 94.75 246 ILE A C 1
ATOM 1818 O O . ILE A 1 246 ? -0.579 -4.108 -26.843 1.00 94.75 246 ILE A O 1
ATOM 1822 N N . SER A 1 247 ? 1.324 -2.926 -27.009 1.00 93.31 247 SER A N 1
ATOM 1823 C CA . SER A 1 247 ? 1.591 -2.893 -25.566 1.00 93.31 247 SER A CA 1
ATOM 1824 C C . SER A 1 247 ? 0.473 -2.188 -24.794 1.00 93.31 247 SER A C 1
ATOM 1826 O O . SER A 1 247 ? 0.002 -2.715 -23.786 1.00 93.31 247 SER A O 1
ATOM 1828 N N . GLY A 1 248 ? -0.030 -1.058 -25.303 1.00 91.88 248 GLY A N 1
ATOM 1829 C CA . GLY A 1 248 ? -1.170 -0.352 -24.718 1.00 91.88 248 GLY A CA 1
ATOM 1830 C C . GLY A 1 248 ? -2.441 -1.204 -24.685 1.00 91.88 248 GLY A C 1
ATOM 1831 O O . GLY A 1 248 ? -3.128 -1.244 -23.666 1.00 91.88 248 GLY A O 1
ATOM 1832 N N . VAL A 1 249 ? -2.722 -1.950 -25.757 1.00 94.69 249 VAL A N 1
ATOM 1833 C CA . VAL A 1 249 ? -3.864 -2.879 -25.806 1.00 94.69 249 VAL A CA 1
ATOM 1834 C C . VAL A 1 249 ? -3.692 -4.038 -24.818 1.00 94.69 249 VAL A C 1
ATOM 1836 O O . VAL A 1 249 ? -4.658 -4.393 -24.147 1.00 94.69 249 VAL A O 1
ATOM 1839 N N . LEU A 1 250 ? -2.483 -4.596 -24.670 1.00 93.69 250 LEU A N 1
ATOM 1840 C CA . LEU A 1 250 ? -2.178 -5.648 -23.684 1.00 93.69 250 LEU A CA 1
ATOM 1841 C C . LEU A 1 250 ? -2.213 -5.146 -22.234 1.00 93.69 250 LEU A C 1
ATOM 1843 O O . LEU A 1 250 ? -2.545 -5.911 -21.325 1.00 93.69 250 LEU A O 1
ATOM 1847 N N . ALA A 1 251 ? -1.928 -3.864 -22.005 1.00 91.50 251 ALA A N 1
ATOM 1848 C CA . ALA A 1 251 ? -2.002 -3.270 -20.678 1.00 91.50 251 ALA A CA 1
ATOM 1849 C C . ALA A 1 251 ? -3.443 -3.239 -20.142 1.00 91.50 251 ALA A C 1
ATOM 1851 O O . ALA A 1 251 ? -3.641 -3.395 -18.942 1.00 91.50 251 ALA A O 1
ATOM 1852 N N . ILE A 1 252 ? -4.461 -3.106 -21.000 1.00 90.62 252 ILE A N 1
ATOM 1853 C CA . ILE A 1 252 ? -5.875 -3.062 -20.582 1.00 90.62 252 ILE A CA 1
ATOM 1854 C C . ILE A 1 252 ? -6.296 -4.330 -19.809 1.00 90.62 252 ILE A C 1
ATOM 1856 O O . ILE A 1 252 ? -6.736 -4.199 -18.661 1.00 90.62 252 ILE A O 1
ATOM 1860 N N . PRO A 1 253 ? -6.162 -5.560 -20.353 1.00 90.38 253 PRO A N 1
ATOM 1861 C CA . PRO A 1 253 ? -6.496 -6.769 -19.610 1.00 90.38 253 PRO A CA 1
ATOM 1862 C C . PRO A 1 253 ? -5.566 -6.988 -18.412 1.00 90.38 253 PRO A C 1
ATOM 1864 O O . PRO A 1 253 ? -6.032 -7.497 -17.396 1.00 90.38 253 PRO A O 1
ATOM 1867 N N . ALA A 1 254 ? -4.296 -6.568 -18.473 1.00 87.81 254 ALA A N 1
ATOM 1868 C CA . ALA A 1 254 ? -3.384 -6.651 -17.331 1.00 87.81 254 ALA A CA 1
ATOM 1869 C C . ALA A 1 254 ? -3.820 -5.740 -16.170 1.00 87.81 254 ALA A C 1
ATOM 1871 O O . ALA A 1 254 ? -3.826 -6.171 -15.017 1.00 87.81 254 ALA A O 1
ATOM 1872 N N . ILE A 1 255 ? -4.262 -4.515 -16.463 1.00 87.94 255 ILE A N 1
ATOM 1873 C CA . ILE A 1 255 ? -4.830 -3.579 -15.484 1.00 87.94 255 ILE A CA 1
ATOM 1874 C C . ILE A 1 255 ? -6.146 -4.129 -14.934 1.00 87.94 255 ILE A C 1
ATOM 1876 O O . ILE A 1 255 ? -6.366 -4.095 -13.724 1.00 87.94 255 ILE A O 1
ATOM 1880 N N . MET A 1 256 ? -7.010 -4.681 -15.789 1.00 87.44 256 MET A N 1
ATOM 1881 C CA . MET A 1 256 ? -8.266 -5.294 -15.352 1.00 87.44 256 MET A CA 1
ATOM 1882 C C . MET A 1 256 ? -8.015 -6.511 -14.447 1.00 87.44 256 MET A C 1
ATOM 1884 O O . MET A 1 256 ? -8.670 -6.664 -13.415 1.00 87.44 256 MET A O 1
ATOM 1888 N N . PHE A 1 257 ? -7.031 -7.347 -14.780 1.00 87.69 257 PHE A N 1
ATOM 1889 C CA . PHE A 1 257 ? -6.581 -8.452 -13.937 1.00 87.69 257 PHE A CA 1
ATOM 1890 C C . PHE A 1 257 ? -6.031 -7.930 -12.602 1.00 87.69 257 PHE A C 1
ATOM 1892 O O . PHE A 1 257 ? -6.493 -8.347 -11.539 1.00 87.69 257 PHE A O 1
ATOM 1899 N N . ALA A 1 258 ? -5.123 -6.951 -12.631 1.00 85.38 258 ALA A N 1
ATOM 1900 C CA . ALA A 1 258 ? -4.576 -6.321 -11.431 1.00 85.38 258 ALA A CA 1
ATOM 1901 C C . ALA A 1 258 ? -5.674 -5.701 -10.555 1.00 85.38 258 ALA A C 1
ATOM 1903 O O . ALA A 1 258 ? -5.605 -5.784 -9.332 1.00 85.38 258 ALA A O 1
ATOM 1904 N N . PHE A 1 259 ? -6.729 -5.153 -11.156 1.00 86.44 259 PHE A N 1
ATOM 1905 C CA . PHE A 1 259 ? -7.900 -4.668 -10.439 1.00 86.44 259 PHE A CA 1
ATOM 1906 C C . PHE A 1 259 ? -8.667 -5.813 -9.761 1.00 86.44 259 PHE A C 1
ATOM 1908 O O . PHE A 1 259 ? -8.858 -5.802 -8.545 1.00 86.44 259 PHE A O 1
ATOM 1915 N N . ILE A 1 260 ? -9.073 -6.838 -10.516 1.00 84.00 260 ILE A N 1
ATOM 1916 C CA . ILE A 1 260 ? -9.900 -7.945 -10.005 1.00 84.00 260 ILE A CA 1
ATOM 1917 C C . ILE A 1 260 ? -9.188 -8.719 -8.888 1.00 84.00 260 ILE A C 1
ATOM 1919 O O . ILE A 1 260 ? -9.825 -9.081 -7.884 1.00 84.00 260 ILE A O 1
ATOM 1923 N N . TYR A 1 261 ? -7.892 -8.982 -9.068 1.00 86.44 261 TYR A N 1
ATOM 1924 C CA . TYR A 1 261 ? -7.070 -9.737 -8.125 1.00 86.44 261 TYR A CA 1
ATOM 1925 C C . TYR A 1 261 ? -6.510 -8.847 -7.017 1.00 86.44 261 TYR A C 1
ATOM 1927 O O . TYR A 1 261 ? -6.606 -9.219 -5.852 1.00 86.44 261 TYR A O 1
ATOM 1935 N N . GLY A 1 262 ? -6.027 -7.645 -7.333 1.00 84.88 262 GLY A N 1
ATOM 1936 C CA . GLY A 1 262 ? -5.491 -6.707 -6.343 1.00 84.88 262 GLY A CA 1
ATOM 1937 C C . GLY A 1 262 ? -6.535 -6.288 -5.310 1.00 84.88 262 GLY A C 1
ATOM 1938 O O . GLY A 1 262 ? -6.266 -6.344 -4.112 1.00 84.88 262 GLY A O 1
ATOM 1939 N N . TYR A 1 263 ? -7.767 -5.983 -5.738 1.00 86.62 263 TYR A N 1
ATOM 1940 C CA . TYR A 1 263 ? -8.866 -5.730 -4.796 1.00 86.62 263 TYR A CA 1
ATOM 1941 C C . TYR A 1 263 ? -9.339 -6.996 -4.075 1.00 86.62 263 TYR A C 1
ATOM 1943 O O . TYR A 1 263 ? -9.855 -6.905 -2.965 1.00 86.62 263 TYR A O 1
ATOM 1951 N N . GLY A 1 264 ? -9.148 -8.180 -4.666 1.00 88.00 264 GLY A N 1
ATOM 1952 C CA . GLY A 1 264 ? -9.394 -9.454 -3.987 1.00 88.00 264 GLY A CA 1
ATOM 1953 C C . GLY A 1 264 ? -8.391 -9.743 -2.866 1.00 88.00 264 GLY A C 1
ATOM 1954 O O . GLY A 1 264 ? -8.762 -10.353 -1.873 1.00 88.00 264 GLY A O 1
ATOM 1955 N N . ILE A 1 265 ? -7.148 -9.278 -2.995 1.00 92.12 265 ILE A N 1
ATOM 1956 C CA . ILE A 1 265 ? -6.037 -9.511 -2.051 1.00 92.12 265 ILE A CA 1
ATOM 1957 C C . ILE A 1 265 ? -5.911 -8.374 -1.018 1.00 92.12 265 ILE A C 1
ATOM 1959 O O . ILE A 1 265 ? -5.108 -8.436 -0.091 1.00 92.12 265 ILE A O 1
ATOM 1963 N N . LEU A 1 266 ? -6.752 -7.346 -1.131 1.00 89.62 266 LEU A N 1
ATOM 1964 C CA . LEU A 1 266 ? -6.703 -6.126 -0.330 1.00 89.62 266 LEU A CA 1
ATOM 1965 C C . LEU A 1 266 ? -6.685 -6.360 1.195 1.00 89.62 266 LEU A C 1
ATOM 1967 O O . LEU A 1 266 ? -6.074 -5.577 1.920 1.00 89.62 266 LEU A O 1
ATOM 1971 N N . LEU A 1 267 ? -7.323 -7.429 1.678 1.00 93.69 267 LEU A N 1
ATOM 1972 C CA . LEU A 1 267 ? -7.415 -7.770 3.101 1.00 93.69 267 LEU A CA 1
ATOM 1973 C C . LEU A 1 267 ? -6.357 -8.787 3.557 1.00 93.69 267 LEU A C 1
ATOM 1975 O O . LEU A 1 267 ? -6.276 -9.075 4.748 1.00 93.69 267 LEU A O 1
ATOM 1979 N N . ALA A 1 268 ? -5.533 -9.334 2.658 1.00 94.12 268 ALA A N 1
ATOM 1980 C CA . ALA A 1 268 ? -4.610 -10.421 2.994 1.00 94.12 268 ALA A CA 1
ATOM 1981 C C . ALA A 1 268 ? -3.614 -10.022 4.097 1.00 94.12 268 ALA A C 1
ATOM 1983 O O . ALA A 1 268 ? -3.396 -10.786 5.033 1.00 94.12 268 ALA A O 1
ATOM 1984 N N . GLY A 1 269 ? -3.085 -8.793 4.056 1.00 92.44 269 GLY A N 1
ATOM 1985 C CA . GLY A 1 269 ? -2.211 -8.276 5.115 1.00 92.44 269 GLY A CA 1
ATOM 1986 C C . GLY A 1 269 ? -2.899 -8.183 6.484 1.00 92.44 269 GLY A C 1
ATOM 1987 O O . GLY A 1 269 ? -2.273 -8.473 7.499 1.00 92.44 269 GLY A O 1
ATOM 1988 N N . PHE A 1 270 ? -4.194 -7.853 6.516 1.00 94.62 270 PHE A N 1
ATOM 1989 C CA . PHE A 1 270 ? -4.979 -7.823 7.753 1.00 94.62 270 PHE A CA 1
ATOM 1990 C C . PHE A 1 270 ? -5.185 -9.229 8.314 1.00 94.62 270 PHE A C 1
ATOM 1992 O O . PHE A 1 270 ? -4.949 -9.438 9.496 1.00 94.62 270 PHE A O 1
ATOM 1999 N N . PHE A 1 271 ? -5.506 -10.215 7.472 1.00 94.62 271 PHE A N 1
ATOM 2000 C CA . PHE A 1 271 ? -5.646 -11.610 7.908 1.00 94.62 271 PHE A CA 1
ATOM 2001 C C . PHE A 1 271 ? -4.355 -12.208 8.482 1.00 94.62 271 PHE A C 1
ATOM 2003 O O . PHE A 1 271 ? -4.429 -13.030 9.390 1.00 94.62 271 PHE A O 1
ATOM 2010 N N . ILE A 1 272 ? -3.181 -11.816 7.978 1.00 94.38 272 ILE A N 1
ATOM 2011 C CA . ILE A 1 272 ? -1.896 -12.273 8.538 1.00 94.38 272 ILE A CA 1
ATOM 2012 C C . ILE A 1 272 ? -1.661 -11.670 9.928 1.00 94.38 272 ILE A C 1
ATOM 2014 O O . ILE A 1 272 ? -1.167 -12.360 10.814 1.00 94.38 272 ILE A O 1
ATOM 2018 N N . VAL A 1 273 ? -1.979 -10.386 10.113 1.00 92.56 273 VAL A N 1
ATOM 2019 C CA . VAL A 1 273 ? -1.683 -9.659 11.359 1.00 92.56 273 VAL A CA 1
ATOM 2020 C C . VAL A 1 273 ? -2.735 -9.904 12.445 1.00 92.56 273 VAL A C 1
ATOM 2022 O O . VAL A 1 273 ? -2.376 -9.951 13.616 1.00 92.56 273 VAL A O 1
ATOM 2025 N N . ASP A 1 274 ? -4.008 -10.040 12.072 1.00 91.62 274 ASP A N 1
ATOM 2026 C CA . ASP A 1 274 ? -5.139 -10.179 13.001 1.00 91.62 274 ASP A CA 1
ATOM 2027 C C . ASP A 1 274 ? -5.438 -11.640 13.361 1.00 91.62 274 ASP A C 1
ATOM 2029 O O . ASP A 1 274 ? -5.687 -11.952 14.517 1.00 91.62 274 ASP A O 1
ATOM 2033 N N . GLN A 1 275 ? -5.395 -12.540 12.373 1.00 89.88 275 GLN A N 1
ATOM 2034 C CA . GLN A 1 275 ? -5.782 -13.951 12.529 1.00 89.88 275 GLN A CA 1
ATOM 2035 C C . GLN A 1 275 ? -4.579 -14.905 12.508 1.00 89.88 275 GLN A C 1
ATOM 2037 O O . GLN A 1 275 ? -4.752 -16.116 12.492 1.00 89.88 275 GLN A O 1
ATOM 2042 N N . GLU A 1 276 ? -3.356 -14.370 12.433 1.00 90.56 276 GLU A N 1
ATOM 2043 C CA . GLU A 1 276 ? -2.104 -15.140 12.342 1.00 90.56 276 GLU A CA 1
ATOM 2044 C C . GLU A 1 276 ? -2.076 -16.180 11.207 1.00 90.56 276 GLU A C 1
ATOM 2046 O O . GLU A 1 276 ? -1.322 -17.155 11.257 1.00 90.56 276 GLU A O 1
ATOM 2051 N N . ASN A 1 277 ? -2.860 -15.947 10.150 1.00 90.81 277 ASN A N 1
ATOM 2052 C CA . ASN A 1 277 ? -2.977 -16.859 9.019 1.00 90.81 277 ASN A CA 1
ATOM 2053 C C . ASN A 1 277 ? -1.654 -17.005 8.250 1.00 90.81 277 ASN A C 1
ATOM 2055 O O . ASN A 1 277 ? -0.844 -16.074 8.149 1.00 90.81 277 ASN A O 1
ATOM 2059 N N . ASP A 1 278 ? -1.475 -18.166 7.620 1.00 93.69 278 ASP A N 1
ATOM 2060 C CA . ASP A 1 278 ? -0.426 -18.373 6.622 1.00 93.69 278 ASP A CA 1
ATOM 2061 C C . ASP A 1 278 ? -0.673 -17.542 5.352 1.00 93.69 278 ASP A C 1
ATOM 2063 O O . ASP A 1 278 ? -1.772 -17.049 5.081 1.00 93.69 278 ASP A O 1
ATOM 2067 N N . VAL A 1 279 ? 0.357 -17.390 4.516 1.00 93.69 279 VAL A N 1
ATOM 2068 C CA . VAL A 1 279 ? 0.292 -16.510 3.335 1.00 93.69 279 VAL A CA 1
ATOM 2069 C C . VAL A 1 279 ? -0.755 -16.975 2.317 1.00 93.69 279 VAL A C 1
ATOM 2071 O O . VAL A 1 279 ? -1.537 -16.170 1.819 1.00 93.69 279 VAL A O 1
ATOM 2074 N N . LEU A 1 280 ? -0.828 -18.275 2.027 1.00 93.75 280 LEU A N 1
ATOM 2075 C CA . LEU A 1 280 ? -1.818 -18.798 1.077 1.00 93.75 280 LEU A CA 1
ATOM 2076 C C . LEU A 1 280 ? -3.242 -18.751 1.641 1.00 93.75 280 LEU A C 1
ATOM 2078 O O . LEU A 1 280 ? -4.188 -18.452 0.909 1.00 93.75 280 LEU A O 1
ATOM 2082 N N . GLU A 1 281 ? -3.391 -19.001 2.939 1.00 94.62 281 GLU A N 1
ATOM 2083 C CA . GLU A 1 281 ? -4.692 -18.971 3.602 1.00 94.62 281 GLU A CA 1
ATOM 2084 C C . GLU A 1 281 ? -5.213 -17.534 3.733 1.00 94.62 281 GLU A C 1
ATOM 2086 O O . GLU A 1 281 ? -6.381 -17.267 3.458 1.00 94.62 281 GLU A O 1
ATOM 2091 N N . SER A 1 282 ? -4.337 -16.567 4.016 1.00 94.38 282 SER A N 1
ATOM 2092 C CA . SER A 1 282 ? -4.699 -15.144 4.035 1.00 94.38 282 SER A CA 1
ATOM 2093 C C . SER A 1 282 ? -5.116 -14.619 2.656 1.00 94.38 282 SER A C 1
ATOM 2095 O O . SER A 1 282 ? -6.076 -13.852 2.562 1.00 94.38 282 SER A O 1
ATOM 2097 N N . LEU A 1 283 ? -4.477 -15.078 1.573 1.00 94.00 283 LEU A N 1
ATOM 2098 C CA . LEU A 1 283 ? -4.897 -14.785 0.197 1.00 94.00 283 LEU A CA 1
ATOM 2099 C C . LEU A 1 283 ? -6.287 -15.348 -0.106 1.00 94.00 283 LEU A C 1
ATOM 2101 O O . LEU A 1 283 ? -7.150 -14.634 -0.624 1.00 94.00 283 LEU A O 1
ATOM 2105 N N . ARG A 1 284 ? -6.516 -16.619 0.237 1.00 94.56 284 ARG A N 1
ATOM 2106 C CA . ARG A 1 284 ? -7.805 -17.289 0.035 1.00 94.56 284 ARG A CA 1
ATOM 2107 C C . ARG A 1 284 ? -8.917 -16.595 0.817 1.00 94.56 284 ARG A C 1
ATOM 2109 O O . ARG A 1 284 ? -9.964 -16.294 0.240 1.00 94.56 284 ARG A O 1
ATOM 2116 N N . ASN A 1 285 ? -8.672 -16.293 2.089 1.00 94.19 285 ASN A N 1
ATOM 2117 C CA . ASN A 1 285 ? -9.630 -15.600 2.943 1.00 94.19 285 ASN A CA 1
ATOM 2118 C C . ASN A 1 285 ? -9.897 -14.186 2.432 1.00 94.19 285 ASN A C 1
ATOM 2120 O O . ASN A 1 285 ? -11.057 -13.829 2.241 1.00 94.19 285 ASN A O 1
ATOM 2124 N N . SER A 1 286 ? -8.868 -13.425 2.060 1.00 94.81 286 SER A N 1
ATOM 2125 C CA . SER A 1 286 ? -9.062 -12.104 1.452 1.00 94.81 286 SER A CA 1
ATOM 2126 C C . SER A 1 286 ? -9.989 -12.159 0.234 1.00 94.81 286 SER A C 1
ATOM 2128 O O . SER A 1 286 ? -10.949 -11.391 0.161 1.00 94.81 286 SER A O 1
ATOM 2130 N N . ILE A 1 287 ? -9.772 -13.107 -0.684 1.00 93.25 287 ILE A N 1
ATOM 2131 C CA . ILE A 1 287 ? -10.613 -13.250 -1.882 1.00 93.25 287 ILE A CA 1
ATOM 2132 C C . ILE A 1 287 ? -12.053 -13.625 -1.506 1.00 93.25 287 ILE A C 1
ATOM 2134 O O . ILE A 1 287 ? -12.993 -13.091 -2.103 1.00 93.25 287 ILE A O 1
ATOM 2138 N N . ARG A 1 288 ? -12.230 -14.510 -0.516 1.00 93.75 288 ARG A N 1
ATOM 2139 C CA . ARG A 1 288 ? -13.542 -14.970 -0.039 1.00 93.75 288 ARG A CA 1
ATOM 2140 C C . ARG A 1 288 ? -14.348 -13.840 0.604 1.00 93.75 288 ARG A C 1
ATOM 2142 O O . ARG A 1 288 ? -15.495 -13.637 0.219 1.00 93.75 288 ARG A O 1
ATOM 2149 N N . TYR A 1 289 ? -13.756 -13.090 1.533 1.00 93.44 289 TYR A N 1
ATOM 2150 C CA . TYR A 1 289 ? -14.438 -12.003 2.255 1.00 93.44 289 TYR A CA 1
ATOM 2151 C C . TYR A 1 289 ? -14.635 -10.742 1.399 1.00 93.44 289 TYR A C 1
ATOM 2153 O O . TYR A 1 289 ? -15.558 -9.962 1.634 1.00 93.44 289 TYR A O 1
ATOM 2161 N N . MET A 1 290 ? -13.825 -10.559 0.351 1.00 93.81 290 MET A N 1
ATOM 2162 C CA . MET A 1 290 ? -14.027 -9.487 -0.629 1.00 93.81 290 MET A CA 1
ATOM 2163 C C . MET A 1 290 ? -15.053 -9.832 -1.715 1.00 93.81 290 MET A C 1
ATOM 2165 O O . MET A 1 290 ? -15.414 -8.955 -2.511 1.00 93.81 290 MET A O 1
ATOM 2169 N N . TYR A 1 291 ? -15.541 -11.075 -1.785 1.00 91.81 291 TYR A N 1
ATOM 2170 C CA . TYR A 1 291 ? -16.542 -11.461 -2.776 1.00 91.81 291 TYR A CA 1
ATOM 2171 C C . TYR A 1 291 ? -17.845 -10.674 -2.557 1.00 91.81 291 TYR A C 1
ATOM 2173 O O . TYR A 1 291 ? -18.409 -10.660 -1.470 1.00 91.81 291 TYR A O 1
ATOM 2181 N N . GLY A 1 292 ? -18.303 -9.962 -3.590 1.00 90.00 292 GLY A N 1
ATOM 2182 C CA . GLY A 1 292 ? -19.463 -9.063 -3.509 1.00 90.00 292 GLY A CA 1
ATOM 2183 C C . GLY A 1 292 ? -19.170 -7.646 -2.991 1.00 90.00 292 GLY A C 1
ATOM 2184 O O . GLY A 1 292 ? -19.995 -6.762 -3.198 1.00 90.00 292 GLY A O 1
ATOM 2185 N N . ASN A 1 293 ? -17.989 -7.395 -2.414 1.00 93.38 293 ASN A N 1
ATOM 2186 C CA . ASN A 1 293 ? -17.605 -6.092 -1.850 1.00 93.38 293 ASN A CA 1
ATOM 2187 C C . ASN A 1 293 ? -16.543 -5.334 -2.673 1.00 93.38 293 ASN A C 1
ATOM 2189 O O . ASN A 1 293 ? -16.242 -4.180 -2.369 1.00 93.38 293 ASN A O 1
ATOM 2193 N N . LYS A 1 294 ? -15.971 -5.944 -3.726 1.00 92.94 294 LYS A N 1
ATOM 2194 C CA . LYS A 1 294 ? -14.862 -5.360 -4.516 1.00 92.94 294 LYS A CA 1
ATOM 2195 C C . LYS A 1 294 ? -15.179 -3.976 -5.083 1.00 92.94 294 LYS A C 1
ATOM 2197 O O . LYS A 1 294 ? -14.382 -3.056 -4.924 1.00 92.94 294 LYS A O 1
ATOM 2202 N N . LEU A 1 295 ? -16.340 -3.832 -5.730 1.00 91.25 295 LEU A N 1
ATOM 2203 C CA . LEU A 1 295 ? -16.748 -2.569 -6.348 1.00 91.25 295 LEU A CA 1
ATOM 2204 C C . LEU A 1 295 ? -16.982 -1.491 -5.287 1.00 91.25 295 LEU A C 1
ATOM 2206 O O . LEU A 1 295 ? -16.499 -0.377 -5.439 1.00 91.25 295 LEU A O 1
ATOM 2210 N N . THR A 1 296 ? -17.644 -1.837 -4.181 1.00 92.81 296 THR A N 1
ATOM 2211 C CA . THR A 1 296 ? -17.878 -0.906 -3.072 1.00 92.81 296 THR A CA 1
ATOM 2212 C C . THR A 1 296 ? -16.566 -0.428 -2.457 1.00 92.81 296 THR A C 1
ATOM 2214 O O . THR A 1 296 ? -16.372 0.774 -2.294 1.00 92.81 296 THR A O 1
ATOM 2217 N N . ALA A 1 297 ? -15.625 -1.337 -2.183 1.00 92.69 297 ALA A N 1
ATOM 2218 C CA . ALA A 1 297 ? -14.306 -0.977 -1.667 1.00 92.69 297 ALA A CA 1
ATOM 2219 C C . ALA A 1 297 ? -13.516 -0.106 -2.657 1.00 92.69 297 ALA A C 1
ATOM 2221 O O . ALA A 1 297 ? -12.861 0.851 -2.244 1.00 92.69 297 ALA A O 1
ATOM 2222 N N . PHE A 1 298 ? -13.608 -0.387 -3.962 1.00 93.69 298 PHE A N 1
ATOM 2223 C CA . PHE A 1 298 ? -13.041 0.480 -4.994 1.00 93.69 298 PHE A CA 1
ATOM 2224 C C . PHE A 1 298 ? -13.656 1.880 -4.965 1.00 93.69 298 PHE A C 1
ATOM 2226 O O . PHE A 1 298 ? -12.913 2.854 -4.888 1.00 93.69 298 PHE A O 1
ATOM 2233 N N . CYS A 1 299 ? -14.986 1.995 -4.967 1.00 94.00 299 CYS A N 1
ATOM 2234 C CA . CYS A 1 299 ? -15.678 3.281 -4.922 1.00 94.00 299 CYS A CA 1
ATOM 2235 C C . CYS A 1 299 ? -15.313 4.083 -3.667 1.00 94.00 299 CYS A C 1
ATOM 2237 O O . CYS A 1 299 ? -15.044 5.276 -3.774 1.00 94.00 299 CYS A O 1
ATOM 2239 N N . ILE A 1 300 ? -15.233 3.440 -2.497 1.00 94.31 300 ILE A N 1
ATOM 2240 C CA . ILE A 1 300 ? -14.792 4.085 -1.250 1.00 94.31 300 ILE A CA 1
ATOM 2241 C C . ILE A 1 300 ? -13.384 4.656 -1.413 1.00 94.31 300 ILE A C 1
ATOM 2243 O O . ILE A 1 300 ? -13.167 5.840 -1.162 1.00 94.31 300 ILE A O 1
ATOM 2247 N N . LYS A 1 301 ? -12.428 3.848 -1.880 1.00 92.94 301 LYS A N 1
ATOM 2248 C CA . LYS A 1 301 ? -11.042 4.301 -2.064 1.00 92.94 301 LYS A CA 1
ATOM 2249 C C . LYS A 1 301 ? -10.916 5.372 -3.140 1.00 92.94 301 LYS A C 1
ATOM 2251 O O . LYS A 1 301 ? -10.106 6.277 -2.983 1.00 92.94 301 LYS A O 1
ATOM 2256 N N . PHE A 1 302 ? -11.708 5.286 -4.204 1.00 94.44 302 PHE A N 1
ATOM 2257 C CA . PHE A 1 302 ? -11.739 6.283 -5.266 1.00 94.44 302 PHE A CA 1
ATOM 2258 C C . PHE A 1 302 ? -12.255 7.628 -4.747 1.00 94.44 302 PHE A C 1
ATOM 2260 O O . PHE A 1 302 ? -11.601 8.648 -4.945 1.00 94.44 302 PHE A O 1
ATOM 2267 N N . VAL A 1 303 ? -13.376 7.630 -4.017 1.00 95.88 303 VAL A N 1
ATOM 2268 C CA . VAL A 1 303 ? -13.947 8.850 -3.429 1.00 95.88 303 VAL A CA 1
ATOM 2269 C C . VAL A 1 303 ? -13.006 9.439 -2.381 1.00 95.88 303 VAL A C 1
ATOM 2271 O O . VAL A 1 303 ? -12.677 10.620 -2.458 1.00 95.88 303 VAL A O 1
ATOM 2274 N N . VAL A 1 304 ? -12.516 8.628 -1.438 1.00 95.19 304 VAL A N 1
ATOM 2275 C CA . VAL A 1 304 ? -11.583 9.101 -0.403 1.00 95.19 304 VAL A CA 1
ATOM 2276 C C . VAL A 1 304 ? -10.277 9.588 -1.025 1.00 95.19 304 VAL A C 1
ATOM 2278 O O . VAL A 1 304 ? -9.772 10.631 -0.622 1.00 95.19 304 VAL A O 1
ATOM 2281 N N . GLY A 1 305 ? -9.745 8.883 -2.024 1.00 94.00 305 GLY A N 1
ATOM 2282 C CA . GLY A 1 305 ? -8.542 9.288 -2.749 1.00 94.00 305 GLY A CA 1
ATOM 2283 C C . GLY A 1 305 ? -8.730 10.606 -3.500 1.00 94.00 305 GLY A C 1
ATOM 2284 O O . GLY A 1 305 ? -7.886 11.491 -3.387 1.00 94.00 305 GLY A O 1
ATOM 2285 N N . GLY A 1 306 ? -9.859 10.778 -4.193 1.00 95.56 306 GLY A N 1
ATOM 2286 C CA . GLY A 1 306 ? -10.202 12.020 -4.889 1.00 95.56 306 GLY A CA 1
ATOM 2287 C C . GLY A 1 306 ? -10.375 13.203 -3.934 1.00 95.56 306 GLY A C 1
ATOM 2288 O O . GLY A 1 306 ? -9.793 14.263 -4.159 1.00 95.56 306 GLY A O 1
ATOM 2289 N N . LEU A 1 307 ? -11.099 13.010 -2.826 1.00 95.81 307 LEU A N 1
ATOM 2290 C CA . LEU A 1 307 ? -11.243 14.026 -1.777 1.00 95.81 307 LEU A CA 1
ATOM 2291 C C . LEU A 1 307 ? -9.895 14.366 -1.137 1.00 95.81 307 LEU A C 1
ATOM 2293 O O . LEU A 1 307 ? -9.577 15.536 -0.958 1.00 95.81 307 LEU A O 1
ATOM 2297 N N . THR A 1 308 ? -9.078 13.355 -0.845 1.00 95.38 308 THR A N 1
ATOM 2298 C CA . THR A 1 308 ? -7.730 13.545 -0.300 1.00 95.38 308 THR A CA 1
ATOM 2299 C C . THR A 1 308 ? -6.861 14.354 -1.256 1.00 95.38 308 THR A C 1
ATOM 2301 O O . THR A 1 308 ? -6.207 15.292 -0.816 1.00 95.38 308 THR A O 1
ATOM 2304 N N . ALA A 1 309 ? -6.873 14.040 -2.555 1.00 94.75 309 ALA A N 1
ATOM 2305 C CA . ALA A 1 309 ? -6.113 14.773 -3.565 1.00 94.75 309 ALA A CA 1
ATOM 2306 C C . ALA A 1 309 ? -6.584 16.232 -3.695 1.00 94.75 309 ALA A C 1
ATOM 2308 O O . ALA A 1 309 ? -5.760 17.141 -3.786 1.00 94.75 309 ALA A O 1
ATOM 2309 N N . LEU A 1 310 ? -7.898 16.468 -3.638 1.00 97.12 310 LEU A N 1
ATOM 2310 C CA . LEU A 1 310 ? -8.463 17.816 -3.649 1.00 97.12 310 LEU A CA 1
ATOM 2311 C C . LEU A 1 310 ? -8.044 18.613 -2.406 1.00 97.12 310 LEU A C 1
ATOM 2313 O O . LEU A 1 310 ? -7.567 19.737 -2.533 1.00 97.12 310 LEU A O 1
ATOM 2317 N N . ILE A 1 311 ? -8.173 18.036 -1.207 1.00 96.00 311 ILE A N 1
ATOM 2318 C CA . ILE A 1 311 ? -7.763 18.691 0.045 1.00 96.00 311 ILE A CA 1
ATOM 2319 C C . ILE A 1 311 ? -6.252 18.928 0.042 1.00 96.00 311 ILE A C 1
ATOM 2321 O O . ILE A 1 311 ? -5.800 19.994 0.450 1.00 96.00 311 ILE A O 1
ATOM 2325 N N . LEU A 1 312 ? -5.463 17.972 -0.449 1.00 96.06 312 LEU A N 1
ATOM 2326 C CA . LEU A 1 312 ? -4.016 18.103 -0.586 1.00 96.06 312 LEU A CA 1
ATOM 2327 C C . LEU A 1 312 ? -3.634 19.312 -1.440 1.00 96.06 312 LEU A C 1
ATOM 2329 O O . LEU A 1 312 ? -2.770 20.089 -1.032 1.00 96.06 312 LEU A O 1
ATOM 2333 N N . LEU A 1 313 ? -4.303 19.479 -2.582 1.00 96.75 313 LEU A N 1
ATOM 2334 C CA . LEU A 1 313 ? -4.109 20.613 -3.479 1.00 96.75 313 LEU A CA 1
ATOM 2335 C C . LEU A 1 313 ? -4.519 21.934 -2.813 1.00 96.75 313 LEU A C 1
ATOM 2337 O O . LEU A 1 313 ? -3.747 22.887 -2.818 1.00 96.75 313 LEU A O 1
ATOM 2341 N N . LEU A 1 314 ? -5.706 21.979 -2.202 1.00 97.38 314 LEU A N 1
ATOM 2342 C CA . LEU A 1 314 ? -6.247 23.191 -1.572 1.00 97.38 314 LEU A CA 1
ATOM 2343 C C . LEU A 1 314 ? -5.465 23.625 -0.325 1.00 97.38 314 LEU A C 1
ATOM 2345 O O . LEU A 1 314 ? -5.431 24.808 -0.001 1.00 97.38 314 LEU A O 1
ATOM 2349 N N . THR A 1 315 ? -4.848 22.678 0.380 1.00 96.81 315 THR A N 1
ATOM 2350 C CA . THR A 1 315 ? -4.087 22.932 1.615 1.00 96.81 315 THR A CA 1
ATOM 2351 C C . THR A 1 315 ? -2.573 22.954 1.399 1.00 96.81 315 THR A C 1
ATOM 2353 O O . THR A 1 315 ? -1.820 22.949 2.373 1.00 96.81 315 THR A O 1
ATOM 2356 N N . CYS A 1 316 ? -2.115 22.965 0.141 1.00 95.50 316 CYS A N 1
ATOM 2357 C CA . CYS A 1 316 ? -0.699 23.019 -0.237 1.00 95.50 316 CYS A CA 1
ATOM 2358 C C . CYS A 1 316 ? 0.175 21.977 0.484 1.00 95.50 316 CYS A C 1
ATOM 2360 O O . CYS A 1 316 ? 1.272 22.288 0.943 1.00 95.50 316 CYS A O 1
ATOM 2362 N N . GLY A 1 317 ? -0.307 20.737 0.609 1.00 91.38 317 GLY A N 1
ATOM 2363 C CA . GLY A 1 317 ? 0.466 19.662 1.241 1.00 91.38 317 GLY A CA 1
ATOM 2364 C C . GLY A 1 317 ? 0.059 19.310 2.671 1.00 91.38 317 GLY A C 1
ATOM 2365 O O . GLY A 1 317 ? 0.417 18.228 3.134 1.00 91.38 317 GLY A O 1
ATOM 2366 N N . LEU A 1 318 ? -0.726 20.143 3.368 1.00 93.19 318 LEU A N 1
ATOM 2367 C CA . LEU A 1 318 ? -1.098 19.877 4.769 1.00 93.19 318 LEU A CA 1
ATOM 2368 C C . LEU A 1 318 ? -1.852 18.546 4.931 1.00 93.19 318 LEU A C 1
ATOM 2370 O O . LEU A 1 318 ? -1.682 17.846 5.930 1.00 93.19 318 LEU A O 1
ATOM 2374 N N . ALA A 1 319 ? -2.638 18.154 3.924 1.00 93.44 319 ALA A N 1
ATOM 2375 C CA . ALA A 1 319 ? -3.348 16.877 3.920 1.00 93.44 319 ALA A CA 1
ATOM 2376 C C . ALA A 1 319 ? -2.424 15.653 4.058 1.00 93.44 319 ALA A C 1
ATOM 2378 O O . ALA A 1 319 ? -2.885 14.618 4.537 1.00 93.44 319 ALA A O 1
ATOM 2379 N N . LEU A 1 320 ? -1.130 15.747 3.711 1.00 92.44 320 LEU A N 1
ATOM 2380 C CA . LEU A 1 320 ? -0.171 14.641 3.876 1.00 92.44 320 LEU A CA 1
ATOM 2381 C C . LEU A 1 320 ? 0.015 14.230 5.339 1.00 92.44 320 LEU A C 1
ATOM 2383 O O . LEU A 1 320 ? 0.365 13.084 5.603 1.00 92.44 320 LEU A O 1
ATOM 2387 N N . VAL A 1 321 ? -0.252 15.131 6.287 1.00 94.44 321 VAL A N 1
ATOM 2388 C CA . VAL A 1 321 ? -0.152 14.842 7.726 1.00 94.44 321 VAL A CA 1
ATOM 2389 C C . VAL A 1 321 ? -1.311 13.959 8.207 1.00 94.44 321 VAL A C 1
ATOM 2391 O O . VAL A 1 321 ? -1.167 13.209 9.168 1.00 94.44 321 VAL A O 1
ATOM 2394 N N . PHE A 1 322 ? -2.460 14.012 7.532 1.00 93.88 322 PHE A N 1
ATOM 2395 C CA . PHE A 1 322 ? -3.700 13.371 7.983 1.00 93.88 322 PHE A CA 1
ATOM 2396 C C . PHE A 1 322 ? -4.138 12.206 7.095 1.00 93.88 322 PHE A C 1
ATOM 2398 O O . PHE A 1 322 ? -4.708 11.230 7.577 1.00 93.88 322 PHE A O 1
ATOM 2405 N N . ALA A 1 323 ? -3.865 12.285 5.796 1.00 94.75 323 ALA A N 1
ATOM 2406 C CA . ALA A 1 323 ? -4.317 11.298 4.829 1.00 94.75 323 ALA A CA 1
ATOM 2407 C C . ALA A 1 323 ? -3.796 9.876 5.101 1.00 94.75 323 ALA A C 1
ATOM 2409 O O . ALA A 1 323 ? -4.606 8.948 5.035 1.00 94.75 323 ALA A O 1
ATOM 2410 N N . PRO A 1 324 ? -2.511 9.653 5.451 1.00 94.06 324 PRO A N 1
ATOM 2411 C CA . PRO A 1 324 ? -2.013 8.298 5.674 1.00 94.06 324 PRO A CA 1
ATOM 2412 C C . PRO A 1 324 ? -2.671 7.618 6.879 1.00 94.06 324 PRO A C 1
ATOM 2414 O O . PRO A 1 324 ? -3.042 6.449 6.795 1.00 94.06 324 PRO A O 1
ATOM 2417 N N . SER A 1 325 ? -2.868 8.346 7.983 1.00 94.94 325 SER A N 1
ATOM 2418 C CA . SER A 1 325 ? -3.531 7.814 9.181 1.00 94.94 325 SER A CA 1
ATOM 2419 C C . SER A 1 325 ? -5.025 7.589 8.959 1.00 94.94 325 SER A C 1
ATOM 2421 O O . SER A 1 325 ? -5.542 6.541 9.350 1.00 94.94 325 SER A O 1
ATOM 2423 N N . TYR A 1 326 ? -5.707 8.507 8.265 1.00 95.75 326 TYR A N 1
ATOM 2424 C CA . TYR A 1 326 ? -7.103 8.314 7.869 1.00 95.75 326 TYR A CA 1
ATOM 2425 C C . TYR A 1 326 ? -7.266 7.080 6.973 1.00 95.75 326 TYR A C 1
ATOM 2427 O O . TYR A 1 326 ? -8.154 6.261 7.193 1.00 95.75 326 TYR A O 1
ATOM 2435 N N . TYR A 1 327 ? -6.381 6.904 5.991 1.00 95.25 327 TYR A N 1
ATOM 2436 C CA . TYR A 1 327 ? -6.417 5.753 5.093 1.00 95.25 327 TYR A CA 1
ATOM 2437 C C . TYR A 1 327 ? -6.094 4.437 5.818 1.00 95.25 327 TYR A C 1
ATOM 2439 O O . TYR A 1 327 ? -6.748 3.427 5.562 1.00 95.25 327 TYR A O 1
ATOM 2447 N N . ALA A 1 328 ? -5.146 4.437 6.761 1.00 94.62 328 ALA A N 1
ATOM 2448 C CA . ALA A 1 328 ? -4.857 3.276 7.606 1.00 94.62 328 ALA A CA 1
ATOM 2449 C C . ALA A 1 328 ? -6.097 2.827 8.398 1.00 94.62 328 ALA A C 1
ATOM 2451 O O . ALA A 1 328 ? -6.444 1.644 8.402 1.00 94.62 328 ALA A O 1
ATOM 2452 N N . LEU A 1 329 ? -6.798 3.789 9.008 1.00 95.19 329 LEU A N 1
ATOM 2453 C CA . LEU A 1 329 ? -8.054 3.553 9.717 1.00 95.19 329 LEU A CA 1
ATOM 2454 C C . LEU A 1 329 ? -9.158 3.053 8.793 1.00 95.19 329 LEU A C 1
ATOM 2456 O O . LEU A 1 329 ? -9.813 2.063 9.106 1.00 95.19 329 LEU A O 1
ATOM 2460 N N . LEU A 1 330 ? -9.339 3.703 7.644 1.00 95.94 330 LEU A N 1
ATOM 2461 C CA . LEU A 1 330 ? -10.342 3.330 6.652 1.00 95.94 330 LEU A CA 1
ATOM 2462 C C . LEU A 1 330 ? -10.184 1.866 6.229 1.00 95.94 330 LEU A C 1
ATOM 2464 O O . LEU A 1 330 ? -11.163 1.128 6.156 1.00 95.94 330 LEU A O 1
ATOM 2468 N N . MET A 1 331 ? -8.948 1.434 5.977 1.00 95.69 331 MET A N 1
ATOM 2469 C CA . MET A 1 331 ? -8.650 0.059 5.581 1.00 95.69 331 MET A CA 1
ATOM 2470 C C . MET A 1 331 ? -8.951 -0.943 6.701 1.00 95.69 331 MET A C 1
ATOM 2472 O O . MET A 1 331 ? -9.504 -2.008 6.426 1.00 95.69 331 MET A O 1
ATOM 2476 N N . ALA A 1 332 ? -8.664 -0.589 7.956 1.00 95.12 332 ALA A N 1
ATOM 2477 C CA . ALA A 1 332 ? -9.016 -1.413 9.110 1.00 95.12 332 ALA A CA 1
ATOM 2478 C C . ALA A 1 332 ? -10.543 -1.495 9.319 1.00 95.12 332 ALA A C 1
ATOM 2480 O O . ALA A 1 332 ? -11.070 -2.579 9.558 1.00 95.12 332 ALA A O 1
ATOM 2481 N N . VAL A 1 333 ? -11.280 -0.392 9.135 1.00 94.75 333 VAL A N 1
ATOM 2482 C CA . VAL A 1 333 ? -12.754 -0.391 9.187 1.00 94.75 333 VAL A CA 1
ATOM 2483 C C . VAL A 1 333 ? -13.343 -1.236 8.057 1.00 94.75 333 VAL A C 1
ATOM 2485 O O . VAL A 1 333 ? -14.270 -2.006 8.303 1.00 94.75 333 VAL A O 1
ATOM 2488 N N . ILE A 1 334 ? -12.804 -1.140 6.835 1.00 95.00 334 ILE A N 1
ATOM 2489 C CA . ILE A 1 334 ? -13.201 -1.993 5.702 1.00 95.00 334 ILE A CA 1
ATOM 2490 C C . ILE A 1 334 ? -12.980 -3.469 6.044 1.00 95.00 334 ILE A C 1
ATOM 2492 O O . ILE A 1 334 ? -13.873 -4.274 5.790 1.00 95.00 334 ILE A O 1
ATOM 2496 N N . TYR A 1 335 ? -11.838 -3.817 6.644 1.00 95.31 335 TYR A N 1
ATOM 2497 C CA . TYR A 1 335 ? -11.548 -5.180 7.089 1.00 95.31 335 TYR A CA 1
ATOM 2498 C C . TYR A 1 335 ? -12.589 -5.681 8.098 1.00 95.31 335 TYR A C 1
ATOM 2500 O O . TYR A 1 335 ? -13.299 -6.638 7.792 1.00 95.31 335 TYR A O 1
ATOM 2508 N N . LEU A 1 336 ? -12.765 -4.986 9.228 1.00 93.31 336 LEU A N 1
ATOM 2509 C CA . LEU A 1 336 ? -13.712 -5.385 10.281 1.00 93.31 336 LEU A CA 1
ATOM 2510 C C . LEU A 1 336 ? -15.172 -5.409 9.793 1.00 93.31 336 LEU A C 1
ATOM 2512 O O . LEU A 1 336 ? -15.987 -6.202 10.268 1.00 93.31 336 LEU A O 1
ATOM 2516 N N . SER A 1 337 ? -15.512 -4.543 8.833 1.00 92.38 337 SER A N 1
ATOM 2517 C CA . SER A 1 337 ? -16.844 -4.495 8.213 1.00 92.38 337 SER A CA 1
ATOM 2518 C C . SER A 1 337 ? -17.054 -5.590 7.169 1.00 92.38 337 SER A C 1
ATOM 2520 O O . SER A 1 337 ? -18.197 -5.963 6.922 1.00 92.38 337 SER A O 1
ATOM 2522 N N . ALA A 1 338 ? -15.996 -6.105 6.539 1.00 92.69 338 ALA A N 1
ATOM 2523 C CA . ALA A 1 338 ? -16.077 -7.226 5.602 1.00 92.69 338 ALA A CA 1
ATOM 2524 C C . ALA A 1 338 ? -16.113 -8.580 6.330 1.00 92.69 338 ALA A C 1
ATOM 2526 O O . ALA A 1 338 ? -16.770 -9.509 5.858 1.00 92.69 338 ALA A O 1
ATOM 2527 N N . THR A 1 339 ? -15.424 -8.684 7.471 1.00 92.56 339 THR A N 1
ATOM 2528 C CA . THR A 1 339 ? -15.347 -9.897 8.305 1.00 92.56 339 THR A CA 1
ATOM 2529 C C . THR A 1 339 ? -16.470 -10.014 9.338 1.00 92.56 339 THR A C 1
ATOM 2531 O O . THR A 1 339 ? -16.567 -11.029 10.029 1.00 92.56 339 THR A O 1
ATOM 2534 N N . GLY A 1 340 ? -17.303 -8.979 9.474 1.00 88.00 340 GLY A N 1
ATOM 2535 C CA . GLY A 1 340 ? -18.425 -8.936 10.411 1.00 88.00 340 GLY A CA 1
ATOM 2536 C C . GLY A 1 340 ? -18.031 -8.683 11.870 1.00 88.00 340 GLY A C 1
ATOM 2537 O O . GLY A 1 340 ? -18.917 -8.503 12.705 1.00 88.00 340 GLY A O 1
ATOM 2538 N N . GLN A 1 341 ? -16.734 -8.601 12.177 1.00 86.62 341 GLN A N 1
ATOM 2539 C CA . GLN A 1 341 ? -16.207 -8.452 13.539 1.00 86.62 341 GLN A CA 1
ATOM 2540 C C . GLN A 1 341 ? -16.686 -7.170 14.230 1.00 86.62 341 GLN A C 1
ATOM 2542 O O . GLN A 1 341 ? -16.917 -7.168 15.435 1.00 86.62 341 GLN A O 1
ATOM 2547 N N . TRP A 1 342 ? -16.941 -6.097 13.476 1.00 73.56 342 TRP A N 1
ATOM 2548 C CA . TRP A 1 342 ? -17.400 -4.831 14.058 1.00 73.56 342 TRP A CA 1
ATOM 2549 C C . TRP A 1 342 ? -18.747 -4.937 14.799 1.00 73.56 342 TRP A C 1
ATOM 2551 O O . TRP A 1 342 ? -19.005 -4.191 15.741 1.00 73.56 342 TRP A O 1
ATOM 2561 N N . ARG A 1 343 ? -19.632 -5.857 14.387 1.00 59.59 343 ARG A N 1
ATOM 2562 C CA . ARG A 1 343 ? -20.948 -6.038 15.027 1.00 59.59 343 ARG A CA 1
ATOM 2563 C C . ARG A 1 343 ? -20.878 -6.781 16.360 1.00 59.59 343 ARG A C 1
ATOM 2565 O O . ARG A 1 343 ? -21.808 -6.647 17.145 1.00 59.59 343 ARG A O 1
ATOM 2572 N N . ALA A 1 344 ? -19.810 -7.533 16.613 1.00 54.53 344 ALA A N 1
ATOM 2573 C CA . ALA A 1 344 ? -19.649 -8.294 17.848 1.00 54.53 344 ALA A CA 1
ATOM 2574 C C . ALA A 1 344 ? -19.208 -7.419 19.038 1.00 54.53 344 ALA A C 1
ATOM 2576 O O . ALA A 1 344 ? -19.462 -7.776 20.182 1.00 54.53 344 ALA A O 1
ATOM 2577 N N . GLU A 1 345 ? -18.578 -6.266 18.781 1.00 49.47 345 GLU A N 1
ATOM 2578 C CA . GLU A 1 345 ? -18.058 -5.374 19.832 1.00 49.47 345 GLU A CA 1
ATOM 2579 C C . GLU A 1 345 ? -19.090 -4.384 20.388 1.00 49.47 345 GLU A C 1
ATOM 2581 O O . GLU A 1 345 ? -18.860 -3.763 21.427 1.00 49.47 345 GLU A O 1
ATOM 2586 N N . LEU A 1 346 ? -20.229 -4.210 19.717 1.00 44.38 346 LEU A N 1
ATOM 2587 C CA . LEU A 1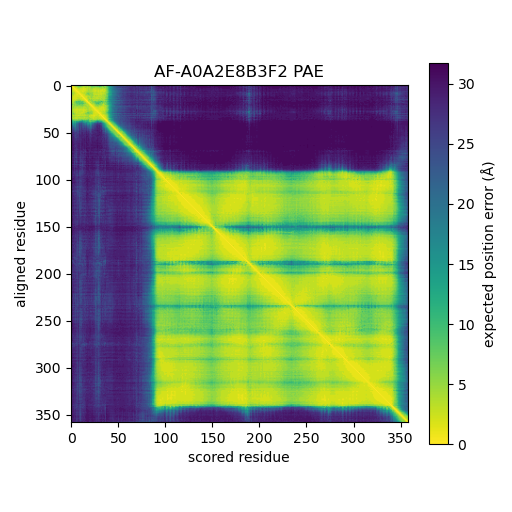 346 ? -21.330 -3.427 20.261 1.00 44.38 346 LEU A CA 1
ATOM 2588 C C . LEU A 1 346 ? -22.225 -4.379 21.059 1.00 44.38 346 LEU A C 1
ATOM 2590 O O . LEU A 1 346 ? -22.853 -5.239 20.436 1.00 44.38 346 LEU A O 1
ATOM 2594 N N . PRO A 1 347 ? -22.371 -4.231 22.394 1.00 44.84 347 PRO A N 1
ATOM 2595 C CA . PRO A 1 347 ? -23.592 -4.705 23.020 1.00 44.84 347 PRO A CA 1
ATOM 2596 C C . PRO A 1 347 ? -24.711 -4.022 22.240 1.00 44.84 347 PRO A C 1
ATOM 2598 O O . PRO A 1 347 ? -24.774 -2.790 22.179 1.00 44.84 347 PRO A O 1
ATOM 2601 N N . GLY A 1 348 ? -25.504 -4.817 21.517 1.00 40.50 348 GLY A N 1
ATOM 2602 C CA . GLY A 1 348 ? -26.630 -4.283 20.768 1.00 40.50 348 GLY A CA 1
ATOM 2603 C C . GLY A 1 348 ? -27.438 -3.383 21.701 1.00 40.50 348 GLY A C 1
ATOM 2604 O O . GLY A 1 348 ? -27.474 -3.659 22.904 1.00 40.50 348 GLY A O 1
ATOM 2605 N N . PRO A 1 349 ? -28.063 -2.301 21.202 1.00 41.12 349 PRO A N 1
ATOM 2606 C CA . PRO A 1 349 ? -29.012 -1.575 22.026 1.00 41.12 349 PRO A CA 1
ATOM 2607 C C . PRO A 1 349 ? -29.978 -2.626 22.558 1.00 41.12 349 PRO A C 1
ATOM 2609 O O . PRO A 1 349 ? -30.628 -3.310 21.760 1.00 41.12 349 PRO A O 1
ATOM 2612 N N . SER A 1 350 ? -30.002 -2.818 23.879 1.00 44.84 350 SER A N 1
ATOM 2613 C CA . SER A 1 350 ? -31.046 -3.598 24.509 1.00 44.84 350 SER A CA 1
ATOM 2614 C C . SER A 1 350 ? -32.330 -2.890 24.112 1.00 44.84 350 SER A C 1
ATOM 2616 O O . SER A 1 350 ? -32.720 -1.863 24.661 1.00 44.84 350 SER A O 1
ATOM 2618 N N . LYS A 1 351 ? -32.985 -3.419 23.080 1.00 42.00 351 LYS A N 1
ATOM 2619 C CA . LYS A 1 351 ? -34.401 -3.204 22.844 1.00 42.00 351 LYS A CA 1
ATOM 2620 C C . LYS A 1 351 ? -35.138 -3.961 23.946 1.00 42.00 351 LYS A C 1
ATOM 2622 O O . LYS A 1 351 ? -35.953 -4.826 23.657 1.00 42.00 351 LYS A O 1
ATOM 2627 N N . ASP A 1 352 ? -34.861 -3.625 25.201 1.00 39.97 352 ASP A N 1
ATOM 2628 C CA . ASP A 1 352 ? -35.828 -3.812 26.263 1.00 39.97 352 ASP A CA 1
ATOM 2629 C C . ASP A 1 352 ? -36.846 -2.704 26.066 1.00 39.97 352 ASP A C 1
ATOM 2631 O O . ASP A 1 352 ? -36.699 -1.568 26.508 1.00 39.97 352 ASP A O 1
ATOM 2635 N N . LEU A 1 353 ? -37.795 -3.032 25.193 1.00 48.47 353 LEU A N 1
ATOM 2636 C CA . LEU A 1 353 ? -39.227 -2.971 25.439 1.00 48.47 353 LEU A CA 1
ATOM 2637 C C . LEU A 1 353 ? -39.632 -2.253 26.739 1.00 48.47 353 LEU A C 1
ATOM 2639 O O . LEU A 1 353 ? -40.343 -2.802 27.571 1.00 48.47 353 LEU A O 1
ATOM 2643 N N . SER A 1 354 ? -39.329 -0.963 26.848 1.00 39.66 354 SER A N 1
ATOM 2644 C CA . SER A 1 354 ? -40.226 -0.019 27.501 1.00 39.66 354 SER A CA 1
ATOM 2645 C C . SER A 1 354 ? -41.384 0.262 26.535 1.00 39.66 354 SER A C 1
ATOM 2647 O O . SER A 1 354 ? -41.558 1.378 26.046 1.00 39.66 354 SER A O 1
ATOM 2649 N N . GLN A 1 355 ? -42.156 -0.781 26.208 1.00 42.03 355 GLN A N 1
ATOM 2650 C CA . GLN A 1 355 ? -43.553 -0.596 25.839 1.00 42.03 355 GLN A CA 1
ATOM 2651 C C . GLN A 1 355 ? -44.305 -0.348 27.142 1.00 42.03 355 GLN A C 1
ATOM 2653 O O . GLN A 1 355 ? -44.896 -1.232 27.751 1.00 42.03 355 GLN A O 1
ATOM 2658 N N . THR A 1 356 ? -44.241 0.903 27.578 1.00 46.78 356 THR A N 1
ATOM 2659 C CA . THR A 1 356 ? -45.355 1.529 28.265 1.00 46.78 356 THR A CA 1
ATOM 2660 C C . THR A 1 356 ? -46.564 1.476 27.334 1.00 46.78 356 THR A C 1
ATOM 2662 O O . THR A 1 356 ? -46.628 2.196 26.339 1.00 46.78 356 THR A O 1
ATOM 2665 N N . SER A 1 357 ? -47.544 0.644 27.670 1.00 44.12 357 SER A N 1
ATOM 2666 C CA . SER A 1 357 ? -48.932 0.903 27.304 1.00 44.12 357 SER A CA 1
ATOM 2667 C C . SER A 1 357 ? -49.872 0.377 28.388 1.00 44.12 357 SER A C 1
ATOM 2669 O O . SER A 1 357 ? -50.208 -0.802 28.381 1.00 44.12 357 SER A O 1
ATOM 2671 N N . ILE A 1 358 ? -50.261 1.332 29.243 1.00 44.22 358 ILE A N 1
ATOM 2672 C CA . ILE A 1 358 ? -51.581 1.538 29.871 1.00 44.22 358 ILE A CA 1
ATOM 2673 C C . ILE A 1 358 ? -52.019 0.524 30.927 1.00 44.22 358 ILE A C 1
ATOM 2675 O O . ILE A 1 358 ? -52.374 -0.617 30.569 1.00 44.22 358 ILE A O 1
#

Radius of gyration: 32.43 Å; Cα contacts (8 Å, |Δi|>4): 291; chains: 1; bounding box: 88×63×114 Å

Mean predicted aligned error: 15.51 Å

Foldseek 3Di:
DWQWDADPPPRDTDTDDPPQAQPWDADPPPRDTDGRHDPDDDDDDDDDDDDDDDDDDDDDDDDDDDDDDDPPDDDPPPPPPPPPPPPPPPPQFDFFADDQVVLVVVLCVLCVVPVVVLLVLLVVLVVLVVVLVVVLVVVLVVQVVVCVVVVDPVSNVCSVVVSVLSCLLSVLLSLQLLLQLLQCSLVVPPCSPVCSNVRVLLSVQSSVLSVVVVVVLVVLLCVLCVQCVVLVVVVDPVSNVVSVVSSVVSVVVVVVVCLLQVLLLLCLSNCCNPVVDGNVVSSVVSNVLCVVHSVVVVVSCVVLVVVLVVVCVVVVRPSSSNSSSSVSNSSNSVNCNSRVVVVVPDPPPPPPDPPDDD

pLDDT: mean 80.24, std 20.64, range [29.31, 97.38]

Sequence (358 aa):
MPIEFPCSGCQQLLRTADGTAGKQAQCPECSQIQTVPSAGSPSSMTADSGYAASPESDSFEAVPGGSVANPDRAPAFELSSTEMGFSTGEGTLQPTRIEFGEIFSRTWERFSAQLGTCVLFVFCLAGVHCAAWYISTEATGMLAAAGEQWGEPTMVKLIPMASLVWSLFVGSFVTCITVRFGLNLLHRRPSPLGDMWKVGPYFLRVLLLHVLIFVVVAAASVVCALPVGIAASTQDDTAMLIGATISGVLAIPAIMFAFIYGYGILLAGFFIVDQENDVLESLRNSIRYMYGNKLTAFCIKFVVGGLTALILLLTCGLALVFAPSYYALLMAVIYLSATGQWRAELPGPSKDLSQTSI

Secondary structure (DSSP, 8-state):
--EEEE-TTT--EEEE-TT-TTSEEE-TTT--EEEPPPS-------------------------------TT------------------------PPPHHHHHHHHHHHHHHTHHHHHHHHHHHHHHHHHHHHHHHHHHHHHHHHHHHHT-HHHHHHHHHHHHHHHHHHHHHHHHHHHHHHHHHHTT-S-HHHHTT--HHHHHHHHHHHHHHHHHHHHHHHHHHHHHHHHHHTT-HHHHHHHHHHHHHHHHHHHHHHHHHHHHHTTHHHHHHHS---HHHHHHHHHHHTTTTHHHHHHHHHHHHHHHHHHHHHTTTGGGGTHHHHHHHHHHHHHHHHSSGGGTSS------------

Solvent-accessible surface area (backbone atoms only — not comparable to full-atom values): 20883 Å² total; per-residue (Å²): 117,68,48,74,47,65,37,95,87,76,60,50,79,42,79,42,65,70,91,44,59,72,37,81,42,68,39,91,88,76,65,51,74,43,66,36,76,61,96,80,76,83,91,75,91,76,83,85,87,87,86,88,84,86,87,86,89,84,90,81,83,90,82,82,91,81,90,75,88,67,93,80,67,72,80,78,76,74,76,66,80,66,77,76,72,78,71,74,84,68,81,77,73,39,76,36,80,72,54,72,68,59,53,52,53,53,39,48,55,55,46,69,75,39,47,70,62,36,40,52,50,35,53,52,51,48,51,52,52,52,51,53,49,52,54,51,52,52,55,47,51,54,52,47,59,47,23,64,75,70,71,41,77,64,51,63,64,46,50,62,55,53,52,49,54,51,48,52,51,53,51,34,51,51,49,49,34,40,49,42,31,20,45,29,59,71,74,65,49,96,53,35,75,71,58,23,73,74,38,74,88,44,45,63,51,47,36,50,46,51,50,53,52,47,52,54,52,49,53,54,49,49,64,29,43,44,44,36,56,56,19,60,72,67,79,38,73,68,46,34,53,53,12,46,52,53,19,55,60,48,40,51,62,51,50,52,48,49,48,64,50,48,52,22,40,66,43,18,66,49,34,30,70,75,67,67,38,54,59,71,56,12,40,51,48,16,37,59,40,28,60,94,33,45,67,58,54,48,51,52,51,51,52,52,48,51,51,47,52,50,47,21,62,77,50,76,52,59,37,68,51,48,48,61,40,52,49,32,33,42,54,35,51,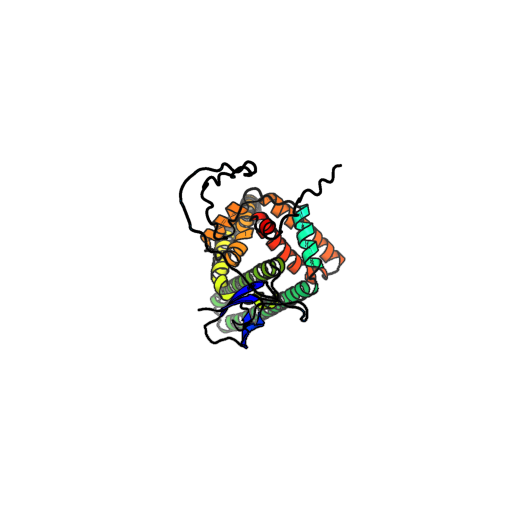51,45,32,39,20,36,39,54,60,65,73,75,46,81,66,80,78,80,71,75,79,72,83,74,133

Nearest PDB structures (foldseek):
  5i7d-assembly1_A  TM=1.698E-01  e=1.669E+00  Homo sapiens
  7sqc-assembly1_1W  TM=1.701E-01  e=2.323E+00  Chlamydomonas reinhardtii
  2z0n-assembly1_A-2  TM=1.875E-01  e=4.948E+00  Homo sapiens
  7sqc-assembly1_1K  TM=1.568E-01  e=3.907E+00  Chlamydomonas reinhardtii
  7sqc-assembly1_1F  TM=1.496E-01  e=4.948E+00  Chlamydomonas reinhardtii